Protein AF-A0A6J1UST1-F1 (afdb_monomer)

Secondary structure (DSSP, 8-state):
--THHHHHHHHHHHHHHHHH--S---HHHHHHHHHHHHHHHHHHHHHHHHHHHHHHHHHHHHHHHHHHTSPPPPS-TTS-S-PPPP---PPP----PPPP-----------TT--PPPP-------TT-EEEEEEEEEEESSSSS-SEEEEEEEEETTS-------TTSSHHHHHHHHHT-SEEEEEEEEE--S------GGGGGGGGTT-----SS----SS-HHHHHHTTSPP-TT-

Nearest PDB structures (foldseek):
  7y1n-assembly1_A  TM=9.157E-01  e=4.486E-15  Rattus norvegicus
  7y1j-assembly1_A  TM=9.067E-01  e=9.474E-15  Rattus norvegicus
  7vls-assembly1_A  TM=8.869E-01  e=3.731E-14  Rattus norvegicus
  8wi3-assembly1_A  TM=7.487E-01  e=3.817E-05  Homo sapiens
  6quz-assembly1_B  TM=7.350E-01  e=4.345E-03  Thermotoga maritima MSB8

Mean predicted aligned error: 14.79 Å

Structure (mmCIF, N/CA/C/O backbone):
data_AF-A0A6J1UST1-F1
#
_entry.id   AF-A0A6J1UST1-F1
#
loop_
_atom_site.group_PDB
_atom_site.id
_atom_site.type_symbol
_atom_site.label_atom_id
_atom_site.label_alt_id
_atom_site.label_comp_id
_atom_site.label_asym_id
_atom_site.label_entity_id
_atom_site.label_seq_id
_atom_site.pdbx_PDB_ins_code
_atom_site.Cartn_x
_atom_site.Cartn_y
_atom_site.Cartn_z
_atom_site.occupancy
_atom_site.B_iso_or_equiv
_atom_site.auth_seq_id
_atom_site.auth_comp_id
_atom_site.auth_asym_id
_atom_site.auth_atom_id
_atom_site.pdbx_PDB_model_num
ATOM 1 N N . MET A 1 1 ? -26.949 18.234 25.975 1.00 56.84 1 MET A N 1
ATOM 2 C CA . MET A 1 1 ? -26.506 17.540 27.204 1.00 56.84 1 MET A CA 1
ATOM 3 C C . MET A 1 1 ? -27.647 17.686 28.195 1.00 56.84 1 MET A C 1
ATOM 5 O O . MET A 1 1 ? -27.975 18.817 28.526 1.00 56.84 1 MET A O 1
ATOM 9 N N . ASN A 1 2 ? -28.354 16.608 28.538 1.00 66.56 2 ASN A N 1
ATOM 10 C CA . ASN A 1 2 ? -29.589 16.719 29.322 1.00 66.56 2 ASN A CA 1
ATOM 11 C C . ASN A 1 2 ? -29.250 17.058 30.780 1.00 66.56 2 ASN A C 1
ATOM 13 O O . ASN A 1 2 ? -29.026 16.163 31.589 1.00 66.56 2 ASN A O 1
ATOM 17 N N . ALA A 1 3 ? -29.228 18.353 31.111 1.00 68.38 3 ALA A N 1
ATOM 18 C CA . ALA A 1 3 ? -29.029 18.860 32.473 1.00 68.38 3 ALA A CA 1
ATOM 19 C C . ALA A 1 3 ? -30.109 18.377 33.464 1.00 68.38 3 ALA A C 1
ATOM 21 O O . ALA A 1 3 ? -29.946 18.502 34.671 1.00 68.38 3 ALA A O 1
ATOM 22 N N . ALA A 1 4 ? -31.194 17.787 32.959 1.00 82.19 4 ALA A N 1
ATOM 23 C CA . ALA A 1 4 ? -32.278 17.233 33.755 1.00 82.19 4 ALA A CA 1
ATOM 24 C C . ALA A 1 4 ? -31.872 16.001 34.585 1.00 82.19 4 ALA A C 1
ATOM 26 O O . ALA A 1 4 ? -32.439 15.794 35.651 1.00 82.19 4 ALA A O 1
ATOM 27 N N . ILE A 1 5 ? -30.901 15.194 34.132 1.00 84.75 5 ILE A N 1
ATOM 28 C CA . ILE A 1 5 ? -30.574 13.908 34.780 1.00 84.75 5 ILE A CA 1
ATOM 29 C C . ILE A 1 5 ? -29.996 14.106 36.197 1.00 84.75 5 ILE A C 1
ATOM 31 O O . ILE A 1 5 ? -30.528 13.503 37.128 1.00 84.75 5 ILE A O 1
ATOM 35 N N . PRO A 1 6 ? -28.979 14.965 36.420 1.00 85.69 6 PRO A N 1
ATOM 36 C CA . PRO A 1 6 ? -28.454 15.201 37.766 1.00 85.69 6 PRO A CA 1
ATOM 37 C C . PRO A 1 6 ? -29.462 15.882 38.690 1.00 85.69 6 PRO A C 1
ATOM 39 O O . PRO A 1 6 ? -29.556 15.530 39.859 1.00 85.69 6 PRO A O 1
ATOM 42 N N . ILE A 1 7 ? -30.243 16.829 38.160 1.00 86.69 7 ILE A N 1
ATOM 43 C CA . ILE A 1 7 ? -31.251 17.565 38.935 1.00 86.69 7 ILE A CA 1
ATOM 44 C C . ILE A 1 7 ? -32.346 16.607 39.420 1.00 86.69 7 ILE A C 1
ATOM 46 O O . ILE A 1 7 ? -32.698 16.617 40.596 1.00 86.69 7 ILE A O 1
ATOM 50 N N . ALA A 1 8 ? -32.842 15.731 38.542 1.00 89.50 8 ALA A N 1
ATOM 51 C CA . ALA A 1 8 ? -33.826 14.715 38.902 1.00 89.50 8 ALA A CA 1
ATOM 52 C C . ALA A 1 8 ? -33.268 13.693 39.906 1.00 89.50 8 ALA A C 1
ATOM 54 O O . ALA A 1 8 ? -33.973 13.324 40.841 1.00 89.50 8 ALA A O 1
ATOM 55 N N . ALA A 1 9 ? -32.007 13.271 39.752 1.00 88.25 9 ALA A N 1
ATOM 56 C CA . ALA A 1 9 ? -31.355 12.350 40.685 1.00 88.25 9 ALA A CA 1
ATOM 57 C C . ALA A 1 9 ? -31.241 12.949 42.096 1.00 88.25 9 ALA A C 1
ATOM 59 O O . ALA A 1 9 ? -31.571 12.286 43.078 1.00 88.25 9 ALA A O 1
ATOM 60 N N . VAL A 1 10 ? -30.846 14.220 42.198 1.00 89.44 10 VAL A N 1
ATOM 61 C CA . VAL A 1 10 ? -30.769 14.948 43.472 1.00 89.44 10 VAL A CA 1
ATOM 62 C C . VAL A 1 10 ? -32.154 15.060 44.120 1.00 89.44 10 VAL A C 1
ATOM 64 O O . VAL A 1 10 ? -32.309 14.712 45.289 1.00 89.44 10 VAL A O 1
ATOM 67 N N . LEU A 1 11 ? -33.175 15.478 43.360 1.00 90.00 11 LEU A N 1
ATOM 68 C CA . LEU A 1 11 ? -34.553 15.597 43.854 1.00 90.00 11 LEU A CA 1
ATOM 69 C C . LEU A 1 11 ? -35.108 14.256 44.346 1.00 90.00 11 LEU A C 1
ATOM 71 O O . LEU A 1 11 ? -35.638 14.181 45.452 1.00 90.00 11 LEU A O 1
ATOM 75 N N . ALA A 1 12 ? -34.945 13.190 43.559 1.00 91.25 12 ALA A N 1
ATOM 76 C CA . ALA A 1 12 ? -35.401 11.854 43.929 1.00 91.25 12 ALA A CA 1
ATOM 77 C C . ALA A 1 12 ? -34.709 11.348 45.201 1.00 91.25 12 ALA A C 1
ATOM 79 O O . ALA A 1 12 ? -35.363 10.750 46.053 1.00 91.25 12 ALA A O 1
ATOM 80 N N . THR A 1 13 ? -33.413 11.621 45.364 1.00 90.19 13 THR A N 1
ATOM 81 C CA . THR A 1 13 ? -32.651 11.197 46.547 1.00 90.19 13 THR A CA 1
ATOM 82 C C . THR A 1 13 ? -33.167 11.876 47.814 1.00 90.19 13 THR A C 1
ATOM 84 O O . THR A 1 13 ? -33.436 11.196 48.800 1.00 90.19 13 THR A O 1
ATOM 87 N N . PHE A 1 14 ? -33.375 13.197 47.786 1.00 89.50 14 PHE A N 1
ATOM 88 C CA . PHE A 1 14 ? -33.876 13.927 48.953 1.00 89.50 14 PHE A CA 1
ATOM 89 C C . PHE A 1 14 ? -35.324 13.571 49.303 1.00 89.50 14 PHE A C 1
ATOM 91 O O . PHE A 1 14 ? -35.618 13.371 50.477 1.00 89.50 14 PHE A O 1
ATOM 98 N N . VAL A 1 15 ? -36.208 13.426 48.309 1.00 90.56 15 VAL A N 1
ATOM 99 C CA . VAL A 1 15 ? -37.603 13.005 48.541 1.00 90.56 15 VAL A CA 1
ATOM 100 C C . VAL A 1 15 ? -37.658 11.602 49.148 1.00 90.56 15 VAL A C 1
ATOM 102 O O . VAL A 1 15 ? -38.384 11.373 50.115 1.00 90.56 15 VAL A O 1
ATOM 105 N N . THR A 1 16 ? -36.860 10.670 48.620 1.00 90.38 16 THR A N 1
ATOM 106 C CA . THR A 1 16 ? -36.811 9.289 49.124 1.00 90.38 16 THR A CA 1
ATOM 107 C C . THR A 1 16 ? -36.255 9.238 50.546 1.00 90.38 16 THR A C 1
ATOM 109 O O . THR A 1 16 ? -36.810 8.535 51.382 1.00 90.38 16 THR A O 1
ATOM 112 N N . TYR A 1 17 ? -35.222 10.031 50.849 1.00 89.25 17 TYR A N 1
ATOM 113 C CA . TYR A 1 17 ? -34.655 10.142 52.194 1.00 89.25 17 TYR A CA 1
ATOM 114 C C . TYR A 1 17 ? -35.689 10.638 53.212 1.00 89.25 17 TYR A C 1
ATOM 116 O O . TYR A 1 17 ? -35.877 10.014 54.248 1.00 89.25 17 TYR A O 1
ATOM 124 N N . THR A 1 18 ? -36.431 11.703 52.885 1.00 86.69 18 THR A N 1
ATOM 125 C CA . THR A 1 18 ? -37.466 12.251 53.782 1.00 86.69 18 THR A CA 1
ATOM 126 C C . THR A 1 18 ? -38.651 11.318 54.019 1.00 86.69 18 THR A C 1
ATOM 128 O O . THR A 1 18 ? -39.388 11.516 54.977 1.00 86.69 18 THR A O 1
ATOM 131 N N . TYR A 1 19 ? -38.873 10.347 53.129 1.00 87.94 19 TYR A N 1
ATOM 132 C CA . TYR A 1 19 ? -39.969 9.386 53.251 1.00 87.94 19 TYR A CA 1
ATOM 133 C C . TYR A 1 19 ? -39.541 8.082 53.936 1.00 87.94 19 TYR A C 1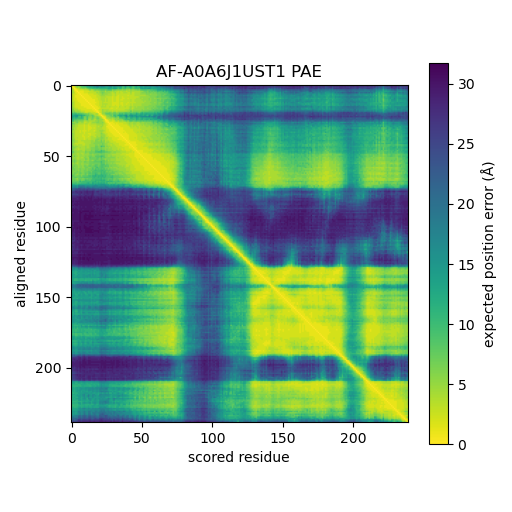
ATOM 135 O O . TYR A 1 19 ? -40.355 7.441 54.591 1.00 87.94 19 TYR A O 1
ATOM 143 N N . ALA A 1 20 ? -38.284 7.666 53.762 1.00 87.06 20 ALA A N 1
ATOM 144 C CA . ALA A 1 20 ? -37.762 6.417 54.312 1.00 87.06 20 ALA A CA 1
ATOM 145 C C . ALA A 1 20 ? -37.184 6.567 55.727 1.00 87.06 20 ALA A C 1
ATOM 147 O O . ALA A 1 20 ? -37.170 5.595 56.478 1.00 87.06 20 ALA A O 1
ATOM 148 N N . GLU A 1 21 ? -36.694 7.756 56.082 1.00 83.25 21 GLU A N 1
ATOM 149 C CA . GLU A 1 21 ? -36.013 8.013 57.348 1.00 83.25 21 GLU A CA 1
ATOM 150 C C . GLU A 1 21 ? -36.743 9.109 58.137 1.00 83.25 21 GLU A C 1
ATOM 152 O O . GLU A 1 21 ? -36.894 10.236 57.670 1.00 83.25 21 GLU A O 1
ATOM 157 N N . ASP A 1 22 ? -37.163 8.794 59.368 1.00 76.69 22 ASP A N 1
ATOM 158 C CA . ASP A 1 22 ? -37.849 9.732 60.278 1.00 76.69 22 ASP A CA 1
ATOM 159 C C . ASP A 1 22 ? -36.903 10.800 60.880 1.00 76.69 22 ASP A C 1
ATOM 161 O O . ASP A 1 22 ? -37.294 11.615 61.720 1.00 76.69 22 ASP A O 1
ATOM 165 N N . THR A 1 23 ? -35.628 10.811 60.477 1.00 76.56 23 THR A N 1
ATOM 166 C CA . THR A 1 23 ? -34.628 11.787 60.924 1.00 76.56 23 THR A CA 1
ATOM 167 C C . THR A 1 23 ? -34.667 13.057 60.082 1.00 76.56 23 THR A C 1
ATOM 169 O O . THR A 1 23 ? -34.583 13.012 58.856 1.00 76.56 23 THR A O 1
ATOM 172 N N . GLN A 1 24 ? -34.712 14.222 60.736 1.00 78.69 24 GLN A N 1
ATOM 173 C CA . GLN A 1 24 ? -34.658 15.500 60.026 1.00 78.69 24 GLN A CA 1
ATOM 174 C C . GLN A 1 24 ? -33.300 15.698 59.339 1.00 78.69 24 GLN A C 1
ATOM 176 O O . GLN A 1 24 ? -32.248 15.608 59.975 1.00 78.69 24 GLN A O 1
ATOM 181 N N . LEU A 1 25 ? -33.334 16.015 58.041 1.00 79.75 25 LEU A N 1
ATOM 182 C CA . LEU A 1 25 ? -32.155 16.376 57.253 1.00 79.75 25 LEU A CA 1
ATOM 183 C C . LEU A 1 25 ? -31.441 17.572 57.884 1.00 79.75 25 LEU A C 1
ATOM 185 O O . LEU A 1 25 ? -31.966 18.687 57.895 1.00 79.75 25 LEU A O 1
ATOM 189 N N . THR A 1 26 ? -30.212 17.365 58.356 1.00 88.19 26 THR A N 1
ATOM 190 C CA . THR A 1 26 ? -29.375 18.494 58.766 1.00 88.19 26 THR A CA 1
ATOM 191 C C . THR A 1 26 ? -28.904 19.264 57.536 1.00 88.19 26 THR A C 1
ATOM 193 O O . THR A 1 26 ? -28.507 18.690 56.517 1.00 88.19 26 THR A O 1
ATOM 196 N N . THR A 1 27 ? -28.883 20.591 57.643 1.00 86.81 27 THR A N 1
ATOM 197 C CA . THR A 1 27 ? -28.420 21.489 56.577 1.00 86.81 27 THR A CA 1
ATOM 198 C C . THR A 1 27 ? -27.017 21.115 56.074 1.00 86.81 27 THR A C 1
ATOM 200 O O . THR A 1 27 ? -26.748 21.170 54.876 1.00 86.81 27 THR A O 1
ATOM 203 N N . ALA A 1 28 ? -26.134 20.653 56.968 1.00 90.44 28 ALA A N 1
ATOM 204 C CA . ALA A 1 28 ? -24.780 20.216 56.629 1.00 90.44 28 ALA A CA 1
ATOM 205 C C . ALA A 1 28 ? -24.755 18.977 55.711 1.00 90.44 28 ALA A C 1
ATOM 207 O O . ALA A 1 28 ? -24.012 18.954 54.730 1.00 90.44 28 ALA A O 1
ATOM 208 N N . GLN A 1 29 ? -25.587 17.967 55.984 1.00 86.44 29 GLN A N 1
ATOM 209 C CA . GLN A 1 29 ? -25.671 16.751 55.166 1.00 86.44 29 GLN A CA 1
ATOM 210 C C . GLN A 1 29 ? -26.275 17.028 53.782 1.00 86.44 29 GLN A C 1
ATOM 212 O O . GLN A 1 29 ? -25.824 16.461 52.783 1.00 86.44 29 GLN A O 1
ATOM 217 N N . ALA A 1 30 ? -27.248 17.941 53.697 1.00 88.50 30 ALA A N 1
ATOM 218 C CA . ALA A 1 30 ? -27.856 18.338 52.429 1.00 88.50 30 ALA A CA 1
ATOM 219 C C . ALA A 1 30 ? -26.855 19.051 51.500 1.00 88.50 30 ALA A C 1
ATOM 221 O O . ALA A 1 30 ? -26.740 18.708 50.323 1.00 88.50 30 ALA A O 1
ATOM 222 N N . PHE A 1 31 ? -26.063 19.993 52.022 1.00 90.38 31 PHE A N 1
ATOM 223 C CA . PHE A 1 31 ? -25.043 20.670 51.213 1.00 90.38 31 PHE A CA 1
ATOM 224 C C . PHE A 1 31 ? -23.861 19.758 50.848 1.00 90.38 31 PHE A C 1
ATOM 226 O O . PHE A 1 31 ? -23.337 19.851 49.732 1.00 90.38 31 PHE A O 1
ATOM 233 N N . ALA A 1 32 ? -23.463 18.848 51.744 1.00 91.50 32 ALA A N 1
ATOM 234 C CA . ALA A 1 32 ? -22.409 17.873 51.466 1.00 91.50 32 ALA A CA 1
ATOM 235 C C . ALA A 1 32 ? -22.806 16.900 50.341 1.00 91.50 32 ALA A C 1
ATOM 237 O O . ALA A 1 32 ? -22.041 16.698 49.397 1.00 91.50 32 ALA A O 1
ATOM 238 N N . SER A 1 33 ? -24.022 16.347 50.396 1.00 90.12 33 SER A N 1
ATOM 239 C CA . SER A 1 33 ? -24.543 15.439 49.363 1.00 90.12 33 SER A CA 1
ATOM 240 C C . SER A 1 33 ? -24.751 16.139 48.017 1.00 90.12 33 SER A C 1
ATOM 242 O O . SER A 1 33 ? -24.345 15.601 46.988 1.00 90.12 33 SER A O 1
ATOM 244 N N . LEU A 1 34 ? -25.282 17.368 48.002 1.00 89.81 34 LEU A N 1
ATOM 245 C CA . LEU A 1 34 ? -25.426 18.170 46.780 1.00 89.81 34 LEU A CA 1
ATOM 246 C C . LEU A 1 34 ? -24.073 18.420 46.088 1.00 89.81 34 LEU A C 1
ATOM 248 O O . LEU A 1 34 ? -23.958 18.276 44.869 1.00 89.81 34 LEU A O 1
ATOM 252 N N . SER A 1 35 ? -23.040 18.747 46.870 1.00 91.00 35 SER A N 1
ATOM 253 C CA . SER A 1 35 ? -21.676 18.951 46.362 1.00 91.00 35 SER A CA 1
ATOM 254 C C . SER A 1 35 ? -21.099 17.665 45.760 1.00 91.00 35 SER A C 1
ATOM 256 O O . SER A 1 35 ? -20.493 17.697 44.689 1.00 91.00 35 SER A O 1
ATOM 258 N N . LEU A 1 36 ? -21.342 16.521 46.408 1.00 90.50 36 LEU A N 1
ATOM 259 C CA . LEU A 1 36 ? -20.908 15.204 45.938 1.00 90.50 36 LEU A CA 1
ATOM 260 C C . LEU A 1 36 ? -21.589 14.836 44.611 1.00 90.50 36 LEU A C 1
ATOM 262 O O . LEU A 1 36 ? -20.914 14.432 43.662 1.00 90.50 36 LEU A O 1
ATOM 266 N N . PHE A 1 37 ? -22.900 15.068 44.492 1.00 89.56 37 PHE A N 1
ATOM 267 C CA . PHE A 1 37 ? -23.619 14.869 43.235 1.00 89.56 37 PHE A CA 1
ATOM 268 C C . PHE A 1 37 ? -23.023 15.698 42.100 1.00 89.56 37 PHE A C 1
ATOM 270 O O . PHE A 1 37 ? -22.783 15.152 41.026 1.00 89.56 37 PHE A O 1
ATOM 277 N N . HIS A 1 38 ? -22.719 16.978 42.337 1.00 87.50 38 HIS A N 1
ATOM 278 C CA . HIS A 1 38 ? -22.148 17.857 41.317 1.00 87.50 38 HIS A CA 1
ATOM 279 C C . HIS A 1 38 ? -20.757 17.398 40.843 1.00 87.50 38 HIS A C 1
ATOM 281 O O . HIS A 1 38 ? -20.452 17.473 39.652 1.00 87.50 38 HIS A O 1
ATOM 287 N N . ILE A 1 39 ? -19.928 16.869 41.750 1.00 91.38 39 ILE A N 1
ATOM 288 C CA . ILE A 1 39 ? -18.614 16.294 41.415 1.00 91.38 39 ILE A CA 1
ATOM 289 C C . ILE A 1 39 ? -18.767 15.025 40.559 1.00 91.38 39 ILE A C 1
ATOM 291 O O . ILE A 1 39 ? -17.985 14.815 39.631 1.00 91.38 39 ILE A O 1
ATOM 295 N N . LEU A 1 40 ? -19.787 14.199 40.818 1.00 87.81 40 LEU A N 1
ATOM 296 C CA . LEU A 1 40 ? -20.012 12.935 40.105 1.00 87.81 40 LEU A CA 1
ATOM 297 C C . LEU A 1 40 ? -20.635 13.085 38.711 1.00 87.81 40 LEU A C 1
ATOM 299 O O . LEU A 1 40 ? -20.496 12.174 37.892 1.00 87.81 40 LEU A O 1
ATOM 303 N N . VAL A 1 41 ? -21.282 14.213 38.399 1.00 86.00 41 VAL A N 1
ATOM 304 C CA . VAL A 1 41 ? -21.916 14.419 37.082 1.00 86.00 41 VAL A CA 1
ATOM 305 C C . VAL A 1 41 ? -20.902 14.305 35.943 1.00 86.00 41 VAL A C 1
ATOM 307 O O . VAL A 1 41 ? -21.155 13.623 34.946 1.00 86.00 41 VAL A O 1
ATOM 310 N N . THR A 1 42 ? -19.750 14.963 36.082 1.00 86.69 42 THR A N 1
ATOM 311 C CA . THR A 1 42 ? -18.756 15.057 35.005 1.00 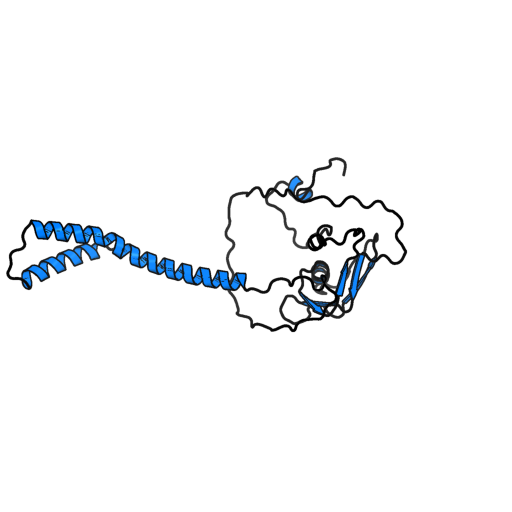86.69 42 THR A CA 1
ATOM 312 C C . THR A 1 42 ? -18.127 13.694 34.674 1.00 86.69 42 THR A C 1
ATOM 314 O O . THR A 1 42 ? -18.171 13.310 33.502 1.00 86.69 42 THR A O 1
ATOM 317 N N . PRO A 1 43 ? -17.613 12.901 35.640 1.00 89.88 43 PRO A N 1
ATOM 318 C CA . PRO A 1 43 ? -17.093 11.558 35.363 1.00 89.88 43 PRO A CA 1
ATOM 319 C C . PRO A 1 43 ? -18.134 10.609 34.757 1.00 89.88 43 PRO A C 1
ATOM 321 O O . PRO A 1 43 ? -17.817 9.852 33.839 1.00 89.88 43 PRO A O 1
ATOM 324 N N . LEU A 1 44 ? -19.386 10.674 35.221 1.00 86.94 44 LEU A N 1
ATOM 325 C CA . LEU A 1 44 ? -20.455 9.785 34.758 1.00 86.94 44 LEU A CA 1
ATOM 326 C C . LEU A 1 44 ? -20.840 10.080 33.301 1.00 86.94 44 LEU A C 1
ATOM 328 O O . LEU A 1 44 ? -21.068 9.164 32.509 1.00 86.94 44 LEU A O 1
ATOM 332 N N . PHE A 1 45 ? -20.817 11.354 32.905 1.00 84.31 45 PHE A N 1
ATOM 333 C CA . PHE A 1 45 ? -20.989 11.739 31.507 1.00 84.31 45 PHE A CA 1
ATOM 334 C C . PHE A 1 45 ? -19.795 11.324 30.631 1.00 84.31 45 PHE A C 1
ATOM 336 O O . PHE A 1 45 ? -19.977 10.827 29.513 1.00 84.31 45 PHE A O 1
ATOM 343 N N . LEU A 1 46 ? -18.569 11.492 31.137 1.00 87.88 46 LEU A N 1
ATOM 344 C CA . LEU A 1 46 ? -17.353 11.102 30.423 1.00 87.88 46 LEU A CA 1
ATOM 345 C C . LEU A 1 46 ? -17.284 9.592 30.179 1.00 87.88 46 LEU A C 1
ATOM 347 O O . LEU A 1 46 ? -16.811 9.188 29.118 1.00 87.88 46 LEU A O 1
ATOM 351 N N . LEU A 1 47 ? -17.824 8.764 31.078 1.00 91.06 47 LEU A N 1
ATOM 352 C CA . LEU A 1 47 ? -17.824 7.306 30.942 1.00 91.06 47 LEU A CA 1
ATOM 353 C C . LEU A 1 47 ? -18.444 6.835 29.615 1.00 91.06 47 LEU A C 1
ATOM 355 O O . LEU A 1 47 ? -17.856 6.016 28.911 1.00 91.06 47 LEU A O 1
ATOM 359 N N . SER A 1 48 ? -19.581 7.409 29.205 1.00 88.25 48 SER A N 1
ATOM 360 C CA . SER A 1 48 ? -20.218 7.085 27.915 1.00 88.25 48 SER A CA 1
ATOM 361 C C . SER A 1 48 ? -19.306 7.406 26.724 1.00 88.25 48 SER A C 1
ATOM 363 O O . SER A 1 48 ? -19.263 6.684 25.725 1.00 88.25 48 SER A O 1
ATOM 365 N N . THR A 1 49 ? -18.541 8.489 26.831 1.00 91.25 49 THR A N 1
ATOM 366 C CA . THR A 1 49 ? -17.574 8.898 25.812 1.00 91.25 49 THR A CA 1
ATOM 367 C C . THR A 1 49 ? -16.348 7.986 25.798 1.00 91.25 49 THR A C 1
ATOM 369 O O . THR A 1 49 ? -15.910 7.601 24.715 1.00 91.25 49 THR A O 1
ATOM 372 N N . VAL A 1 50 ? -15.851 7.566 26.965 1.00 96.25 50 VAL A N 1
ATOM 373 C CA . VAL A 1 50 ? -14.754 6.593 27.090 1.00 96.25 50 VAL A CA 1
ATOM 374 C C . VAL A 1 50 ? -15.130 5.265 26.439 1.00 96.25 50 VAL A C 1
ATOM 376 O O . VAL A 1 50 ? -14.349 4.745 25.650 1.00 96.25 50 VAL A O 1
ATOM 379 N N . VAL A 1 51 ? -16.347 4.759 26.664 1.00 95.06 51 VAL A N 1
ATOM 380 C CA . VAL A 1 51 ? -16.823 3.521 26.019 1.00 95.06 51 VAL A CA 1
ATOM 381 C C . VAL A 1 51 ? -16.827 3.658 24.493 1.00 95.06 51 VAL A C 1
ATOM 383 O O . VAL A 1 51 ? -16.316 2.787 23.790 1.00 95.06 51 VAL A O 1
ATOM 386 N N . ARG A 1 52 ? -17.332 4.777 23.954 1.00 93.12 52 ARG A N 1
ATOM 387 C CA . ARG A 1 52 ? -17.299 5.036 22.502 1.00 93.12 52 ARG A CA 1
ATOM 388 C C . ARG A 1 52 ? -15.873 5.073 21.950 1.00 93.12 52 ARG A C 1
ATOM 390 O O . ARG A 1 52 ? -15.631 4.559 20.858 1.00 93.12 52 ARG A O 1
ATOM 397 N N . PHE A 1 53 ? -14.939 5.690 22.671 1.00 96.94 53 PHE A N 1
ATOM 398 C CA . PHE A 1 53 ? -13.537 5.721 22.264 1.00 96.94 53 PHE A CA 1
ATOM 399 C C . PHE A 1 53 ? -12.876 4.347 22.353 1.00 96.94 53 PHE A C 1
ATOM 401 O O . PHE A 1 53 ? -12.140 3.995 21.437 1.00 96.94 53 PHE A O 1
ATOM 408 N N . ALA A 1 54 ? -13.196 3.547 23.370 1.00 97.38 54 ALA A N 1
ATOM 409 C CA . ALA A 1 54 ? -12.702 2.182 23.503 1.00 97.38 54 ALA A CA 1
ATOM 410 C C . ALA A 1 54 ? -13.128 1.315 22.309 1.00 97.38 54 ALA A C 1
ATOM 412 O O . ALA A 1 54 ? -12.285 0.675 21.688 1.00 97.38 54 ALA A O 1
ATOM 413 N N . VAL A 1 55 ? -14.402 1.374 21.901 1.00 97.44 55 VAL A N 1
ATOM 414 C CA . VAL A 1 55 ? -14.888 0.649 20.711 1.00 97.44 55 VAL A CA 1
ATOM 415 C C . VAL A 1 55 ? -14.138 1.083 19.447 1.00 97.44 55 VAL A C 1
ATOM 417 O O . VAL A 1 55 ? -13.696 0.242 18.666 1.00 97.44 55 VAL A O 1
ATOM 420 N N . LYS A 1 56 ? -13.940 2.394 19.248 1.00 96.19 56 LYS A N 1
ATOM 421 C CA . LYS A 1 56 ? -13.168 2.909 18.104 1.00 96.19 56 LYS A CA 1
ATOM 422 C C . LYS A 1 56 ? -11.712 2.450 18.131 1.00 96.19 56 LYS A C 1
ATOM 424 O O . LYS A 1 56 ? -11.180 2.102 17.080 1.00 96.19 56 LYS A O 1
ATOM 429 N N . ALA A 1 57 ? -11.082 2.450 19.302 1.00 97.94 57 ALA A N 1
ATOM 430 C CA . ALA A 1 57 ? -9.709 1.998 19.470 1.00 97.94 57 ALA A CA 1
ATOM 431 C C . ALA A 1 57 ? -9.579 0.510 19.125 1.00 97.94 57 ALA A C 1
ATOM 433 O O . ALA A 1 57 ? -8.706 0.159 18.341 1.00 97.94 57 ALA A O 1
ATOM 434 N N . ILE A 1 58 ? -10.495 -0.337 19.606 1.00 97.88 58 ILE A N 1
ATOM 435 C CA . ILE A 1 58 ? -10.506 -1.774 19.297 1.00 97.88 58 ILE A CA 1
ATOM 436 C C . ILE A 1 58 ? -10.595 -2.008 17.783 1.00 97.88 58 ILE A C 1
ATOM 438 O O . ILE A 1 58 ? -9.764 -2.720 17.227 1.00 97.88 58 ILE A O 1
ATOM 442 N N . ILE A 1 59 ? -11.535 -1.355 17.093 1.00 97.50 59 ILE A N 1
ATOM 443 C CA . ILE A 1 59 ? -11.677 -1.488 15.631 1.00 97.50 59 ILE A CA 1
ATOM 444 C C . ILE A 1 59 ? -10.434 -0.954 14.904 1.00 97.50 59 ILE A C 1
ATOM 446 O O . ILE A 1 59 ? -9.997 -1.524 13.907 1.00 97.50 59 ILE A O 1
ATOM 450 N N . SER A 1 60 ? -9.848 0.144 15.385 1.00 98.19 60 SER A N 1
ATOM 451 C CA . SER A 1 60 ? -8.626 0.702 14.800 1.00 98.19 60 SER A CA 1
ATOM 452 C C . SER A 1 60 ? -7.446 -0.256 14.932 1.00 98.19 60 SER A C 1
ATOM 454 O O . SER A 1 60 ? -6.680 -0.398 13.984 1.00 98.19 60 SER A O 1
ATOM 456 N N . VAL A 1 61 ? -7.307 -0.916 16.082 1.00 98.06 61 VAL A N 1
ATOM 457 C CA . VAL A 1 61 ? -6.260 -1.915 16.319 1.00 98.06 61 VAL A CA 1
ATOM 458 C C . VAL A 1 61 ? -6.482 -3.140 15.438 1.00 98.06 61 VAL A C 1
ATOM 460 O O . VAL A 1 61 ? -5.527 -3.624 14.848 1.00 98.06 61 VAL A O 1
ATOM 463 N N . GLN A 1 62 ? -7.726 -3.595 15.266 1.00 97.06 62 GLN A N 1
ATOM 464 C CA . GLN A 1 62 ? -8.042 -4.696 14.348 1.00 97.06 62 GLN A CA 1
ATOM 465 C C . GLN A 1 62 ? -7.626 -4.381 12.907 1.00 97.06 62 GLN A C 1
ATOM 467 O O . GLN A 1 62 ? -6.973 -5.200 12.271 1.00 97.06 62 GLN A O 1
ATOM 472 N N . LYS A 1 63 ? -7.939 -3.178 12.414 1.00 96.38 63 LYS A N 1
ATOM 473 C CA . LYS A 1 63 ? -7.540 -2.740 11.067 1.00 96.38 63 LYS A CA 1
ATOM 474 C C . LYS A 1 63 ? -6.032 -2.608 10.910 1.00 96.38 63 LYS A C 1
ATOM 476 O O . LYS A 1 63 ? -5.491 -2.928 9.861 1.00 96.38 63 LYS A O 1
ATOM 481 N N . LEU A 1 64 ? -5.360 -2.106 11.943 1.00 97.56 64 LEU A N 1
ATOM 482 C CA . LEU A 1 64 ? -3.906 -2.007 11.951 1.00 97.56 64 LEU A CA 1
ATOM 483 C C . LEU A 1 64 ? -3.278 -3.402 11.925 1.00 97.56 64 LEU A C 1
ATOM 485 O O . LEU A 1 64 ? -2.337 -3.617 11.177 1.00 97.56 64 LEU A O 1
ATOM 489 N N . ASN A 1 65 ? -3.828 -4.348 12.685 1.00 96.75 65 ASN A N 1
ATOM 490 C CA . ASN A 1 65 ? -3.381 -5.734 12.677 1.00 96.75 65 ASN A CA 1
ATOM 491 C C . ASN A 1 65 ? -3.578 -6.388 11.302 1.00 96.75 65 ASN A C 1
ATOM 493 O O . ASN A 1 65 ? -2.665 -7.027 10.806 1.00 96.75 65 ASN A O 1
ATOM 497 N N . GLU A 1 66 ? -4.732 -6.187 10.660 1.00 94.88 66 GLU A N 1
ATOM 498 C CA . GLU A 1 66 ? -4.979 -6.664 9.291 1.00 94.88 66 GLU A CA 1
ATOM 499 C C . GLU A 1 66 ? -3.978 -6.073 8.288 1.00 94.88 66 GLU A C 1
ATOM 501 O O . GLU A 1 66 ? -3.453 -6.795 7.450 1.00 94.88 66 GLU A O 1
ATOM 506 N N . PHE A 1 67 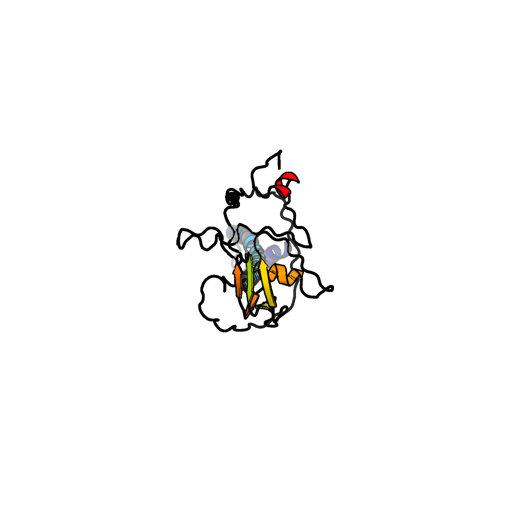? -3.670 -4.779 8.404 1.00 95.50 67 PHE A N 1
ATOM 507 C CA . PHE A 1 67 ? -2.671 -4.123 7.561 1.00 95.50 67 PHE A CA 1
ATOM 508 C C . PHE A 1 67 ? -1.251 -4.650 7.806 1.00 95.50 67 PHE A C 1
ATOM 510 O O . PHE A 1 67 ? -0.521 -4.877 6.855 1.00 95.50 67 PHE A O 1
ATOM 517 N N . LEU A 1 68 ? -0.845 -4.854 9.062 1.00 94.44 68 LEU A N 1
ATOM 518 C CA . LEU A 1 68 ? 0.497 -5.357 9.377 1.00 94.44 68 LEU A CA 1
ATOM 519 C C . LEU A 1 68 ? 0.684 -6.839 9.032 1.00 94.44 68 LEU A C 1
ATOM 521 O O . LEU A 1 68 ? 1.816 -7.278 8.876 1.00 94.44 68 LEU A O 1
ATOM 525 N N . LEU A 1 69 ? -0.404 -7.607 8.954 1.00 92.50 69 LEU A N 1
ATOM 526 C CA . LEU A 1 69 ? -0.386 -9.018 8.562 1.00 92.50 69 LEU A CA 1
ATOM 527 C C . LEU A 1 69 ? -0.644 -9.229 7.067 1.00 92.50 69 LEU A C 1
ATOM 529 O O . LEU A 1 69 ? -0.699 -10.377 6.632 1.00 92.50 69 LEU A O 1
ATOM 533 N N . SER A 1 70 ? -0.864 -8.166 6.288 1.00 88.06 70 SER A N 1
ATOM 534 C CA . SER A 1 70 ? -1.071 -8.312 4.850 1.00 88.06 70 SER A CA 1
ATOM 535 C C . SER A 1 70 ? 0.197 -8.817 4.174 1.00 88.06 70 SER A C 1
ATOM 537 O O . SER A 1 70 ? 1.291 -8.418 4.567 1.00 88.06 70 SER A O 1
ATOM 539 N N . ASP A 1 71 ? 0.033 -9.638 3.138 1.00 83.06 71 ASP A N 1
ATOM 540 C CA . ASP A 1 71 ? 1.147 -10.185 2.369 1.00 83.06 71 ASP A CA 1
ATOM 541 C C . ASP A 1 71 ? 2.080 -9.068 1.879 1.00 83.06 71 ASP A C 1
ATOM 543 O O . ASP A 1 71 ? 1.659 -8.131 1.191 1.00 83.06 71 ASP A O 1
ATOM 547 N N . GLU A 1 72 ? 3.359 -9.179 2.224 1.00 80.38 72 GLU A N 1
ATOM 548 C CA . GLU A 1 72 ? 4.402 -8.320 1.680 1.00 80.38 72 GLU A CA 1
ATOM 549 C C . GLU A 1 72 ? 4.925 -8.903 0.365 1.00 80.38 72 GLU A C 1
ATOM 551 O O . GLU A 1 72 ? 4.825 -10.106 0.097 1.00 80.38 72 GLU A O 1
ATOM 556 N N . ILE A 1 73 ? 5.491 -8.042 -0.483 1.00 72.62 73 ILE A N 1
ATOM 557 C CA . ILE A 1 73 ? 6.237 -8.524 -1.642 1.00 72.62 73 ILE A CA 1
ATOM 558 C C . ILE A 1 73 ? 7.415 -9.342 -1.090 1.00 72.62 73 ILE A C 1
ATOM 560 O O . ILE A 1 73 ? 8.206 -8.831 -0.302 1.00 72.62 73 ILE A O 1
ATOM 564 N N . GLY A 1 74 ? 7.450 -10.643 -1.394 1.00 62.38 74 GLY A N 1
ATOM 565 C CA . GLY A 1 74 ? 8.374 -11.567 -0.738 1.00 62.38 74 GLY A CA 1
ATOM 566 C C . GLY A 1 74 ? 9.832 -11.136 -0.890 1.00 62.38 74 GLY A C 1
ATOM 567 O O . GLY A 1 74 ? 10.239 -10.687 -1.964 1.00 62.38 74 GLY A O 1
ATOM 568 N N . ASP A 1 75 ? 10.614 -11.314 0.176 1.00 55.53 75 ASP A N 1
ATOM 569 C CA . ASP A 1 75 ? 12.062 -11.129 0.143 1.00 55.53 75 ASP A CA 1
ATOM 570 C C . ASP A 1 75 ? 12.680 -12.145 -0.830 1.00 55.53 75 ASP A C 1
ATOM 572 O O . ASP A 1 75 ? 12.843 -13.328 -0.538 1.00 55.53 75 ASP A O 1
ATOM 576 N N . ASP A 1 76 ? 13.007 -11.638 -2.014 1.00 50.72 76 ASP A N 1
ATOM 577 C CA . ASP A 1 76 ? 14.029 -12.118 -2.927 1.00 50.72 76 ASP A CA 1
ATOM 578 C C . ASP A 1 76 ? 14.138 -13.648 -3.107 1.00 50.72 76 ASP A C 1
ATOM 580 O O . ASP A 1 76 ? 15.079 -14.288 -2.629 1.00 50.72 76 ASP A O 1
ATOM 584 N N . SER A 1 77 ? 13.362 -14.201 -4.050 1.00 45.38 77 SER A N 1
ATOM 585 C CA . SER A 1 77 ? 13.812 -15.390 -4.807 1.00 45.38 77 SER A CA 1
ATOM 586 C C . SER A 1 77 ? 15.122 -15.133 -5.590 1.00 45.38 77 SER A C 1
ATOM 588 O O . SER A 1 77 ? 15.657 -16.033 -6.237 1.00 45.38 77 SER A O 1
ATOM 590 N N . TRP A 1 78 ? 15.636 -13.896 -5.552 1.00 49.56 78 TRP A N 1
ATOM 591 C CA . TRP A 1 78 ? 16.934 -13.457 -6.070 1.00 49.56 78 TRP A CA 1
ATOM 592 C C . TRP A 1 78 ? 18.096 -13.671 -5.101 1.00 49.56 78 TRP A C 1
ATOM 594 O O . TRP A 1 78 ? 19.242 -13.646 -5.546 1.00 49.56 78 TRP A O 1
ATOM 604 N N . ARG A 1 79 ? 17.833 -13.848 -3.798 1.00 45.00 79 ARG A N 1
ATOM 605 C CA . ARG A 1 79 ? 18.874 -13.793 -2.762 1.00 45.00 79 ARG A CA 1
ATOM 606 C C . ARG A 1 79 ? 19.673 -15.067 -2.613 1.00 45.00 79 ARG A C 1
ATOM 608 O O . ARG A 1 79 ? 20.845 -14.972 -2.288 1.00 45.00 79 ARG A O 1
ATOM 615 N N . ASN A 1 80 ? 19.078 -16.230 -2.849 1.00 34.97 80 ASN A N 1
ATOM 616 C CA . ASN A 1 80 ? 19.772 -17.502 -2.719 1.00 34.97 80 ASN A CA 1
ATOM 617 C C . ASN A 1 80 ? 19.194 -18.515 -3.700 1.00 34.97 80 ASN A C 1
ATOM 619 O O . ASN A 1 80 ? 17.987 -18.598 -3.901 1.00 34.97 80 ASN A O 1
ATOM 623 N N . GLY A 1 81 ? 20.067 -19.316 -4.305 1.00 39.53 81 GLY A N 1
ATOM 624 C CA . GLY A 1 81 ? 19.698 -20.426 -5.179 1.00 39.53 81 GLY A CA 1
ATOM 625 C C . GLY A 1 81 ? 19.016 -21.601 -4.469 1.00 39.53 81 GLY A C 1
ATOM 626 O O . GLY A 1 81 ? 19.150 -22.719 -4.956 1.00 39.53 81 GLY A O 1
ATOM 627 N N . GLU A 1 82 ? 18.301 -21.382 -3.365 1.00 29.72 82 GLU A N 1
ATOM 628 C CA . GLU A 1 82 ? 17.649 -22.436 -2.589 1.00 29.72 82 GLU A CA 1
ATOM 629 C C . GLU A 1 82 ? 16.119 -22.411 -2.756 1.00 29.72 82 GLU A C 1
ATOM 631 O O . GLU A 1 82 ? 15.498 -21.384 -3.008 1.00 29.72 82 GLU A O 1
ATOM 636 N N . SER A 1 83 ? 15.564 -23.619 -2.721 1.00 32.81 83 SER A N 1
ATOM 637 C CA . SER A 1 83 ? 14.256 -24.121 -3.167 1.00 32.81 83 SER A CA 1
ATOM 638 C C . SER A 1 83 ? 12.984 -23.379 -2.703 1.00 32.81 83 SER A C 1
ATOM 640 O O . SER A 1 83 ? 12.985 -22.754 -1.645 1.00 32.81 83 SER A O 1
ATOM 642 N N . PRO A 1 84 ? 11.856 -23.530 -3.437 1.00 36.97 84 PRO A N 1
ATOM 643 C CA . PRO A 1 84 ? 10.597 -22.850 -3.139 1.00 36.97 84 PRO A CA 1
ATOM 644 C C . PRO A 1 84 ? 9.900 -23.478 -1.924 1.00 36.97 84 PRO A C 1
ATOM 646 O O . PRO A 1 84 ? 9.571 -24.666 -1.929 1.00 36.97 84 PRO A O 1
ATOM 649 N N . LEU A 1 85 ? 9.650 -22.676 -0.887 1.00 31.95 85 LEU A N 1
ATOM 650 C CA . LEU A 1 85 ? 8.748 -23.055 0.198 1.00 31.95 85 LEU A CA 1
ATOM 651 C C . LEU A 1 85 ? 7.294 -22.856 -0.239 1.00 31.95 85 LEU A C 1
ATOM 653 O O . LEU A 1 85 ? 6.945 -21.880 -0.901 1.00 31.95 85 LEU A O 1
ATOM 657 N N . ALA A 1 86 ? 6.471 -23.843 0.107 1.00 29.02 86 ALA A N 1
ATOM 658 C CA . ALA A 1 86 ? 5.091 -23.979 -0.323 1.00 29.02 86 ALA A CA 1
ATOM 659 C C . ALA A 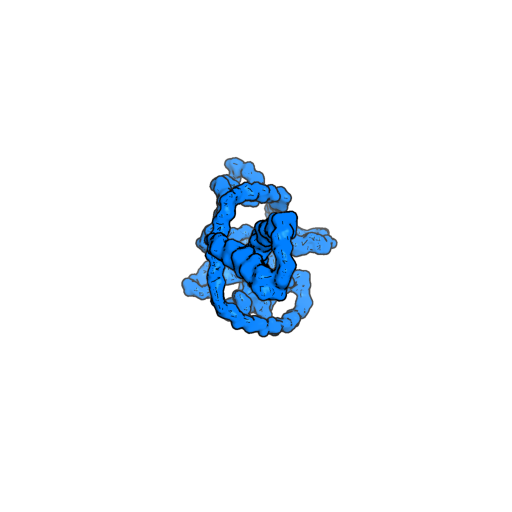1 86 ? 4.214 -22.792 0.111 1.00 29.02 86 ALA A C 1
ATOM 661 O O . ALA A 1 86 ? 4.199 -22.386 1.270 1.00 29.02 86 ALA A O 1
ATOM 662 N N . TYR A 1 87 ? 3.459 -22.282 -0.860 1.00 39.38 87 TYR A N 1
ATOM 663 C CA . TYR A 1 87 ? 2.445 -21.241 -0.731 1.00 39.38 87 TYR A CA 1
ATOM 664 C C . TYR A 1 87 ? 1.218 -21.767 0.033 1.00 39.38 87 TYR A C 1
ATOM 666 O O . TYR A 1 87 ? 0.494 -22.623 -0.478 1.00 39.38 87 TYR A O 1
ATOM 674 N N . GLU A 1 88 ? 0.948 -21.239 1.230 1.00 27.84 88 GLU A N 1
ATOM 675 C CA . GLU A 1 88 ? -0.361 -21.381 1.877 1.00 27.84 88 GLU A CA 1
ATOM 676 C C . GLU A 1 88 ? -1.248 -20.180 1.528 1.00 27.84 88 GLU A C 1
ATOM 678 O O . GLU A 1 88 ? -0.985 -19.035 1.883 1.00 27.84 88 GLU A O 1
ATOM 683 N N . SER A 1 89 ? -2.320 -20.462 0.787 1.00 29.59 89 SER A N 1
ATOM 684 C CA . SER A 1 89 ? -3.301 -19.484 0.323 1.00 29.59 89 SER A CA 1
ATOM 685 C C . SER A 1 89 ? -4.268 -19.107 1.449 1.00 29.59 89 SER A C 1
ATOM 687 O O . SER A 1 89 ? -5.105 -19.925 1.844 1.00 29.59 89 SER A O 1
ATOM 689 N N . CYS A 1 90 ? -4.208 -17.866 1.945 1.00 32.50 90 CYS A N 1
ATOM 690 C CA . CYS A 1 90 ? -5.206 -17.348 2.881 1.00 32.50 90 CYS A CA 1
ATOM 691 C C . CYS A 1 90 ? -6.315 -16.572 2.144 1.00 32.50 90 CYS A C 1
ATOM 693 O O . CYS A 1 90 ? -6.084 -15.771 1.239 1.00 32.50 90 CYS A O 1
ATOM 695 N N . LYS A 1 91 ? -7.566 -16.894 2.487 1.00 28.69 91 LYS A N 1
ATOM 696 C CA . LYS A 1 91 ? -8.786 -16.532 1.753 1.00 28.69 91 LYS A CA 1
ATOM 697 C C . LYS A 1 91 ? -9.124 -15.037 1.843 1.00 28.69 91 LYS A C 1
ATOM 699 O O . LYS A 1 91 ? -9.150 -14.449 2.917 1.00 28.69 91 LYS A O 1
ATOM 704 N N . LYS A 1 92 ? -9.515 -14.482 0.689 1.00 29.31 92 LYS A N 1
ATOM 705 C CA . LYS A 1 92 ? -10.082 -13.138 0.477 1.00 29.31 92 LYS A CA 1
ATOM 706 C C . LYS A 1 92 ? -11.246 -12.814 1.424 1.00 29.31 92 LYS A C 1
ATOM 708 O O . LYS A 1 92 ? -12.240 -13.539 1.431 1.00 29.31 92 LYS A O 1
ATOM 713 N N . HIS A 1 93 ? -11.208 -11.628 2.036 1.00 33.94 93 HIS A N 1
ATOM 714 C CA . HIS A 1 93 ? -12.407 -10.903 2.459 1.00 33.94 93 HIS A CA 1
ATOM 715 C C . HIS A 1 93 ? -12.549 -9.582 1.693 1.00 33.94 93 HIS A C 1
ATOM 717 O O . HIS A 1 93 ? -11.640 -8.770 1.564 1.00 33.94 93 HIS A O 1
ATOM 723 N N . THR A 1 94 ? -13.729 -9.436 1.105 1.00 30.77 94 THR A N 1
ATOM 724 C CA . THR A 1 94 ? -14.204 -8.350 0.252 1.00 30.77 94 THR A CA 1
ATOM 725 C C . THR A 1 94 ? -14.406 -7.032 1.001 1.00 30.77 94 THR A C 1
ATOM 727 O O . THR A 1 94 ? -15.186 -6.984 1.944 1.00 30.77 94 THR A O 1
ATOM 730 N N . GLY A 1 95 ? -13.835 -5.960 0.441 1.00 34.91 95 GLY A N 1
ATOM 731 C CA . GLY A 1 95 ? -14.467 -4.647 0.268 1.00 34.91 95 GLY A CA 1
ATOM 732 C C . GLY A 1 95 ? -14.632 -3.746 1.494 1.00 34.91 95 GLY A C 1
ATOM 733 O O . GLY A 1 95 ? -15.532 -3.960 2.291 1.00 34.91 95 GLY A O 1
ATOM 734 N N . LEU A 1 96 ? -13.882 -2.633 1.532 1.00 33.06 96 LEU A N 1
ATOM 735 C CA . LEU A 1 96 ? -14.397 -1.271 1.782 1.00 33.06 96 LEU A CA 1
ATOM 736 C C . LEU A 1 96 ? -13.266 -0.226 1.677 1.00 33.06 96 LEU A C 1
ATOM 738 O O . LEU A 1 96 ? -12.289 -0.244 2.417 1.00 33.06 96 LEU A O 1
ATOM 742 N N . HIS A 1 97 ? -13.440 0.702 0.736 1.00 39.41 97 HIS A N 1
ATOM 743 C CA . HIS A 1 97 ? -12.557 1.821 0.387 1.00 39.41 97 HIS A CA 1
ATOM 744 C C . HIS A 1 97 ? -12.216 2.737 1.590 1.00 39.41 97 HIS A C 1
ATOM 746 O O . HIS A 1 97 ? -13.134 3.342 2.155 1.00 39.41 97 HIS A O 1
ATOM 752 N N . PRO A 1 98 ? -10.933 2.974 1.931 1.00 35.94 98 PRO A N 1
ATOM 753 C CA . PRO A 1 98 ? -10.550 4.074 2.810 1.00 35.94 98 PRO A CA 1
ATOM 754 C C . PRO A 1 98 ? -10.280 5.351 2.003 1.00 35.94 98 PRO A C 1
ATOM 756 O O . PRO A 1 98 ? -9.520 5.379 1.036 1.00 35.94 98 PRO A O 1
ATOM 759 N N . LYS A 1 99 ? -10.939 6.431 2.417 1.00 37.22 99 LYS A N 1
ATOM 760 C CA . LYS A 1 99 ? -10.836 7.786 1.866 1.00 37.22 99 LYS A CA 1
ATOM 761 C C . LYS A 1 99 ? -9.529 8.442 2.338 1.00 37.22 99 LYS A C 1
ATOM 763 O O . LYS A 1 99 ? -9.230 8.421 3.529 1.00 37.22 99 LYS A O 1
ATOM 768 N N . ALA A 1 100 ? -8.777 9.031 1.407 1.00 36.28 100 ALA A N 1
ATOM 769 C CA . ALA A 1 100 ? -7.466 9.637 1.647 1.00 36.28 100 ALA A CA 1
ATOM 770 C C . ALA A 1 100 ? -7.522 10.813 2.643 1.00 36.28 100 ALA A C 1
ATOM 772 O O . ALA A 1 100 ? -8.298 11.757 2.473 1.00 36.28 100 ALA A O 1
ATOM 773 N N . ILE A 1 101 ? -6.671 10.760 3.671 1.00 45.59 101 ILE A N 1
ATOM 774 C CA . ILE A 1 101 ? -6.479 11.824 4.660 1.00 45.59 101 ILE A CA 1
ATOM 775 C C . ILE A 1 101 ? -5.429 12.798 4.118 1.00 45.59 101 ILE A C 1
ATOM 777 O O . ILE A 1 101 ? -4.268 12.453 3.920 1.00 45.59 101 ILE A O 1
ATOM 781 N N . ASN A 1 102 ? -5.862 14.030 3.866 1.00 37.00 102 ASN A N 1
ATOM 782 C CA . ASN A 1 102 ? -5.037 15.131 3.384 1.00 37.00 102 ASN A CA 1
ATOM 783 C C . ASN A 1 102 ? -4.228 15.705 4.564 1.00 37.00 102 ASN A C 1
ATOM 785 O O . ASN A 1 102 ? -4.782 16.427 5.395 1.00 37.00 102 ASN A O 1
ATOM 789 N N . ARG A 1 103 ? -2.937 15.364 4.685 1.00 38.22 103 ARG A N 1
ATOM 790 C CA . ARG A 1 103 ? -2.052 15.941 5.711 1.00 38.22 103 ARG A CA 1
ATOM 791 C C . ARG A 1 103 ? -1.232 17.077 5.102 1.00 38.22 103 ARG A C 1
ATOM 793 O O . ARG A 1 103 ? -0.228 16.857 4.435 1.00 38.22 103 ARG A O 1
ATOM 800 N N . LYS A 1 104 ? -1.685 18.309 5.343 1.00 40.34 104 LYS A N 1
ATOM 801 C CA . LYS A 1 104 ? -0.956 19.543 5.030 1.00 40.34 104 LYS A CA 1
ATOM 802 C C . LYS A 1 104 ? 0.194 19.722 6.022 1.00 40.34 104 LYS A C 1
ATOM 804 O O . LYS A 1 104 ? -0.050 20.189 7.127 1.00 40.34 104 LYS A O 1
ATOM 809 N N . GLN A 1 105 ? 1.406 19.334 5.628 1.00 35.66 105 GLN A N 1
ATOM 810 C CA . GLN A 1 105 ? 2.695 19.922 6.031 1.00 35.66 105 GLN A CA 1
ATOM 811 C C . GLN A 1 105 ? 3.815 19.184 5.272 1.00 35.66 105 GLN A C 1
ATOM 813 O O . GLN A 1 105 ? 3.856 17.954 5.342 1.00 35.66 105 GLN A O 1
ATOM 818 N N . PRO A 1 106 ? 4.701 19.877 4.530 1.00 35.38 106 PRO A N 1
ATOM 819 C CA . PRO A 1 106 ? 5.832 19.228 3.884 1.00 35.38 106 PRO A CA 1
ATOM 820 C C . PRO A 1 106 ? 6.839 18.837 4.968 1.00 35.38 106 PRO A C 1
ATOM 822 O O . PRO A 1 106 ? 7.581 19.668 5.488 1.00 35.38 106 PRO A O 1
ATOM 825 N N . LEU A 1 107 ? 6.832 17.559 5.343 1.00 35.94 107 LEU A N 1
ATOM 826 C CA . LEU A 1 107 ? 7.920 16.969 6.105 1.00 35.94 107 LEU A CA 1
ATOM 827 C C . LEU A 1 107 ? 9.133 16.986 5.167 1.00 35.94 107 LEU A C 1
ATOM 829 O O . LEU A 1 107 ? 9.152 16.217 4.204 1.00 35.94 107 LEU A O 1
ATOM 833 N N . ARG A 1 108 ? 10.103 17.880 5.404 1.00 40.12 108 ARG A N 1
ATOM 834 C CA . ARG A 1 108 ? 11.432 17.817 4.776 1.00 40.12 108 ARG A CA 1
ATOM 835 C C . ARG A 1 108 ? 12.013 16.435 5.082 1.00 40.12 108 ARG A C 1
ATOM 837 O O . ARG A 1 108 ? 12.584 16.229 6.146 1.00 40.12 108 ARG A O 1
ATOM 844 N N . HIS A 1 109 ? 11.795 15.477 4.187 1.00 43.31 109 HIS A N 1
ATOM 845 C CA . HIS A 1 109 ? 12.532 14.227 4.197 1.00 43.31 109 HIS A CA 1
ATOM 846 C C . HIS A 1 109 ? 13.917 14.588 3.696 1.00 43.31 109 HIS A C 1
ATOM 848 O O . HIS A 1 109 ? 14.108 14.921 2.529 1.00 43.31 109 HIS A O 1
ATOM 854 N N . GLN A 1 110 ? 14.850 14.627 4.633 1.00 38.25 110 GLN A N 1
ATOM 855 C CA . GLN A 1 110 ? 16.264 14.744 4.362 1.00 38.25 110 GLN A CA 1
ATOM 856 C C . GLN A 1 110 ? 16.670 13.448 3.650 1.00 38.25 110 GLN A C 1
ATOM 858 O O . GLN A 1 110 ? 16.872 12.416 4.283 1.00 38.25 110 GLN A O 1
ATOM 863 N N . LEU A 1 111 ? 16.653 13.479 2.313 1.00 47.66 111 LEU A N 1
ATOM 864 C CA . LEU A 1 111 ? 17.056 12.387 1.421 1.00 47.66 111 LEU A CA 1
ATOM 865 C C . LEU A 1 111 ? 18.599 12.303 1.372 1.00 47.66 111 LEU A C 1
ATOM 867 O O . LEU A 1 111 ? 19.206 12.248 0.307 1.00 47.66 111 LEU A O 1
ATOM 871 N N . ASP A 1 112 ? 19.244 12.344 2.539 1.00 36.72 112 ASP A N 1
ATOM 872 C CA . ASP A 1 112 ? 20.695 12.230 2.675 1.00 36.72 112 ASP A CA 1
ATOM 873 C C . ASP A 1 112 ? 21.060 10.746 2.561 1.00 36.72 112 ASP A C 1
ATOM 875 O O . ASP A 1 112 ? 21.140 10.027 3.554 1.00 36.72 112 ASP A O 1
ATOM 879 N N . GLY A 1 113 ? 21.195 10.249 1.333 1.00 38.88 113 GLY A N 1
ATOM 880 C CA . GLY A 1 113 ? 21.597 8.857 1.130 1.00 38.88 113 GLY A CA 1
ATOM 881 C C . GLY A 1 113 ? 21.615 8.337 -0.301 1.00 38.88 113 GLY A C 1
ATOM 882 O O . GLY A 1 113 ? 21.920 7.161 -0.491 1.00 38.88 11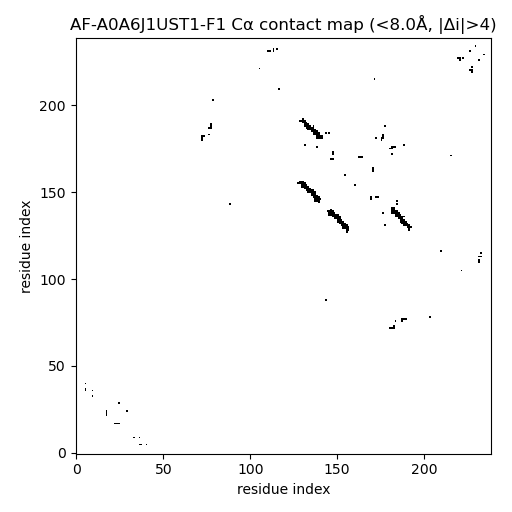3 GLY A O 1
ATOM 883 N N . TYR A 1 114 ? 21.307 9.153 -1.316 1.00 43.56 114 TYR A N 1
ATOM 884 C CA . TYR A 1 114 ? 21.512 8.726 -2.702 1.00 43.56 114 TYR A CA 1
ATOM 885 C C . TYR A 1 114 ? 22.986 8.902 -3.090 1.00 43.56 114 TYR A C 1
ATOM 887 O O . TYR A 1 114 ? 23.358 9.849 -3.784 1.00 43.56 114 TYR A O 1
ATOM 895 N N . ASP A 1 115 ? 23.838 7.989 -2.614 1.00 44.97 115 ASP A N 1
ATOM 896 C CA . ASP A 1 115 ? 25.186 7.830 -3.156 1.00 44.97 115 ASP A CA 1
ATOM 897 C C . ASP A 1 115 ? 25.055 7.431 -4.627 1.00 44.97 115 ASP A C 1
ATOM 899 O O . ASP A 1 115 ? 24.598 6.340 -4.974 1.00 44.97 115 ASP A O 1
ATOM 903 N N . GLN A 1 116 ? 25.412 8.358 -5.513 1.00 44.75 116 GLN A N 1
ATOM 904 C CA . GLN A 1 116 ? 25.370 8.139 -6.948 1.00 44.75 116 GLN A CA 1
ATOM 905 C C . GLN A 1 116 ? 26.348 7.006 -7.301 1.00 44.75 116 GLN A C 1
ATOM 907 O O . GLN A 1 116 ? 27.546 7.157 -7.041 1.00 44.75 116 GLN A O 1
ATOM 912 N N . PRO A 1 117 ? 25.899 5.890 -7.912 1.00 47.62 117 PRO A N 1
ATOM 913 C CA . PRO A 1 117 ? 26.831 4.883 -8.394 1.00 47.62 117 PRO A CA 1
ATOM 914 C C . PRO A 1 117 ? 27.785 5.551 -9.390 1.00 47.62 117 PRO A C 1
ATOM 916 O O . PRO A 1 117 ? 27.349 6.252 -10.313 1.00 47.62 117 PRO A O 1
ATOM 919 N N . GLN A 1 118 ? 29.092 5.395 -9.156 1.00 39.78 118 GLN A N 1
ATOM 920 C CA . GLN A 1 118 ? 30.127 5.957 -10.019 1.00 39.78 118 GLN A CA 1
ATOM 921 C C . GLN A 1 118 ? 29.854 5.549 -11.469 1.00 39.78 118 GLN A C 1
ATOM 923 O O . GLN A 1 118 ? 29.568 4.387 -11.762 1.00 39.78 118 GLN A O 1
ATOM 928 N N . ARG A 1 119 ? 29.900 6.533 -12.377 1.00 42.66 119 ARG A N 1
ATOM 929 C CA . ARG A 1 119 ? 29.661 6.312 -13.806 1.00 42.66 119 ARG A CA 1
ATOM 930 C C . ARG A 1 119 ? 30.608 5.228 -14.309 1.00 42.66 119 ARG A C 1
ATOM 932 O O . ARG A 1 119 ? 31.823 5.366 -14.193 1.00 42.66 119 ARG A O 1
ATOM 939 N N . ILE A 1 120 ? 30.022 4.191 -14.893 1.00 48.44 120 ILE A N 1
ATOM 940 C CA . ILE A 1 120 ? 30.736 3.101 -15.549 1.00 48.44 120 ILE A CA 1
ATOM 941 C C . ILE A 1 120 ? 31.624 3.706 -16.643 1.00 48.44 120 ILE A C 1
ATOM 943 O O . ILE A 1 120 ? 31.134 4.300 -17.604 1.00 48.44 120 ILE A O 1
ATOM 947 N N . SER A 1 121 ? 32.937 3.569 -16.469 1.00 37.66 121 SER A N 1
ATOM 948 C CA . SER A 1 121 ? 33.901 3.679 -17.559 1.00 37.66 121 SER A CA 1
ATOM 949 C C . SER A 1 121 ? 33.674 2.477 -18.468 1.00 37.66 121 SER A C 1
ATOM 951 O O . SER A 1 121 ? 33.763 1.338 -18.015 1.00 37.66 121 SER A O 1
ATOM 953 N N . THR A 1 122 ? 33.335 2.719 -19.731 1.00 42.59 122 THR A N 1
ATOM 954 C CA . THR A 1 122 ? 33.278 1.707 -20.792 1.00 42.59 122 THR A CA 1
ATOM 955 C C . THR A 1 122 ? 34.642 1.034 -20.935 1.00 42.59 122 THR A C 1
ATOM 957 O O . THR A 1 122 ? 35.478 1.480 -21.718 1.00 42.59 122 THR A O 1
ATOM 960 N N . GLN A 1 123 ? 34.890 -0.031 -20.177 1.00 38.47 123 GLN A N 1
ATOM 961 C CA . GLN A 1 123 ? 36.048 -0.896 -20.361 1.00 38.47 123 GLN A CA 1
ATOM 962 C C . GLN A 1 123 ? 35.569 -2.326 -20.619 1.00 38.47 123 GLN A C 1
ATOM 964 O O . GLN A 1 123 ? 35.173 -3.046 -19.717 1.00 38.47 123 GLN A O 1
ATOM 969 N N . HIS A 1 124 ? 35.620 -2.681 -21.906 1.00 41.41 124 HIS A N 1
ATOM 970 C CA . HIS A 1 124 ? 35.711 -4.035 -22.455 1.00 41.41 124 HIS A CA 1
ATOM 971 C C . HIS A 1 124 ? 34.580 -5.026 -22.097 1.00 41.41 124 HIS A C 1
ATOM 973 O O . HIS A 1 124 ? 34.788 -6.002 -21.381 1.00 41.41 124 HIS A O 1
ATOM 979 N N . LEU A 1 125 ? 33.395 -4.819 -22.684 1.00 46.31 125 LEU A N 1
ATOM 980 C CA . LEU A 1 125 ? 32.288 -5.784 -22.630 1.00 46.31 125 LEU A CA 1
ATOM 981 C C . LEU A 1 125 ? 32.659 -7.052 -23.417 1.00 46.31 125 LEU A C 1
ATOM 983 O O . LEU A 1 125 ? 32.952 -7.000 -24.614 1.00 46.31 125 LEU A O 1
ATOM 987 N N . THR A 1 126 ? 32.644 -8.196 -22.740 1.00 45.28 126 THR A N 1
ATOM 988 C CA . THR A 1 126 ? 32.666 -9.512 -23.395 1.00 45.28 126 THR A CA 1
ATOM 989 C C . THR A 1 126 ? 31.308 -9.766 -24.064 1.00 45.28 126 THR A C 1
ATOM 991 O O . THR A 1 126 ? 30.283 -9.252 -23.623 1.00 45.28 126 THR A O 1
ATOM 994 N N . MET A 1 127 ? 31.280 -10.519 -25.170 1.00 46.16 127 MET A N 1
ATOM 995 C CA . MET A 1 127 ? 30.115 -10.605 -26.073 1.00 46.16 127 MET A CA 1
ATOM 996 C C . MET A 1 127 ? 28.841 -11.268 -25.503 1.00 46.16 127 MET A C 1
ATOM 998 O O . MET A 1 127 ? 27.831 -11.277 -26.199 1.00 46.16 127 MET A O 1
ATOM 1002 N N . ASP A 1 128 ? 28.841 -11.741 -24.254 1.00 57.16 128 ASP A N 1
ATOM 1003 C CA . ASP A 1 128 ? 27.693 -12.421 -23.624 1.00 57.16 128 ASP A CA 1
ATOM 1004 C C . ASP A 1 128 ? 27.146 -11.701 -22.378 1.00 57.16 128 ASP A C 1
ATOM 1006 O O . ASP A 1 128 ? 26.437 -12.284 -21.552 1.00 57.16 128 ASP A O 1
ATOM 1010 N N . GLU A 1 129 ? 27.444 -10.411 -22.224 1.00 75.94 129 GLU A N 1
ATOM 1011 C CA . GLU A 1 129 ? 26.999 -9.651 -21.063 1.00 75.94 129 GLU A CA 1
ATOM 1012 C C . GLU A 1 129 ? 25.515 -9.243 -21.181 1.00 75.94 129 GLU A C 1
ATOM 1014 O O . GLU A 1 129 ? 25.127 -8.317 -21.898 1.00 75.94 129 GLU A O 1
ATOM 1019 N N . CYS A 1 130 ? 24.649 -9.979 -20.484 1.00 82.81 130 CYS A N 1
ATOM 1020 C CA . CYS A 1 130 ? 23.211 -9.730 -20.411 1.00 82.81 130 CYS A CA 1
ATOM 1021 C C . CYS A 1 130 ? 22.894 -8.872 -19.184 1.00 82.81 130 CYS A C 1
ATOM 1023 O O . CYS A 1 130 ? 23.321 -9.234 -18.100 1.00 82.81 130 CYS A O 1
ATOM 1025 N N . ALA A 1 131 ? 22.137 -7.782 -19.320 1.00 85.62 131 ALA A N 1
ATOM 1026 C CA . ALA A 1 131 ? 21.733 -6.933 -18.197 1.00 85.62 131 ALA A CA 1
ATOM 1027 C C . ALA A 1 131 ? 20.611 -7.573 -17.364 1.00 85.62 131 ALA A C 1
ATOM 1029 O O . ALA A 1 131 ? 20.659 -7.551 -16.136 1.00 85.62 131 ALA A O 1
ATOM 1030 N N . ILE A 1 132 ? 19.605 -8.146 -18.036 1.00 88.75 132 ILE A N 1
ATOM 1031 C CA . ILE A 1 132 ? 18.439 -8.782 -17.404 1.00 88.75 132 ILE A CA 1
ATOM 1032 C C . ILE A 1 132 ? 18.126 -10.085 -18.134 1.00 88.75 132 ILE A C 1
ATOM 1034 O O . ILE A 1 132 ? 17.935 -10.080 -19.349 1.00 88.75 132 ILE A O 1
ATOM 1038 N N . LYS A 1 133 ? 18.000 -11.193 -17.403 1.00 90.62 133 LYS A N 1
ATOM 1039 C CA . LYS A 1 133 ? 17.624 -12.501 -17.951 1.00 90.62 133 LYS A CA 1
ATOM 1040 C C . LYS A 1 133 ? 16.493 -13.121 -17.143 1.00 90.62 133 LYS A C 1
ATOM 1042 O O . LYS A 1 133 ? 16.688 -13.447 -15.983 1.00 90.62 133 LYS A O 1
ATOM 1047 N N . ILE A 1 134 ? 15.348 -13.353 -17.769 1.00 92.50 134 ILE A N 1
ATOM 1048 C CA . ILE A 1 134 ? 14.229 -14.104 -17.198 1.00 92.50 134 ILE A CA 1
ATOM 1049 C C . ILE A 1 134 ? 14.255 -15.519 -17.772 1.00 92.50 134 ILE A C 1
ATOM 1051 O O . ILE A 1 134 ? 14.444 -15.688 -18.976 1.00 92.50 134 ILE A O 1
ATOM 1055 N N . THR A 1 135 ? 14.098 -16.512 -16.903 1.00 92.25 135 THR A N 1
ATOM 1056 C CA . THR A 1 135 ? 14.020 -17.934 -17.243 1.00 92.25 135 THR A CA 1
ATOM 1057 C C . THR A 1 135 ? 12.776 -18.552 -16.624 1.00 92.25 135 THR A C 1
ATOM 1059 O O . THR A 1 135 ? 12.617 -18.459 -15.404 1.00 92.25 135 THR A O 1
ATOM 1062 N N . ASN A 1 136 ? 11.928 -19.169 -17.451 1.00 92.19 136 ASN A N 1
ATOM 1063 C CA . ASN A 1 136 ? 10.688 -19.849 -17.067 1.00 92.19 136 ASN A CA 1
ATOM 1064 C C . ASN A 1 136 ? 9.810 -19.008 -16.116 1.00 92.19 136 ASN A C 1
ATOM 1066 O O . ASN A 1 136 ? 9.372 -19.483 -15.071 1.00 92.19 136 ASN A O 1
ATOM 1070 N N . GLY A 1 137 ? 9.650 -17.713 -16.410 1.00 91.44 137 GLY A N 1
ATOM 1071 C CA . GLY A 1 137 ? 9.043 -16.750 -15.491 1.00 91.44 137 GLY A CA 1
ATOM 1072 C C . GLY A 1 137 ? 7.516 -16.822 -15.450 1.00 91.44 137 GLY A C 1
ATOM 1073 O O . GLY A 1 137 ? 6.857 -16.534 -16.451 1.00 91.44 137 GLY A O 1
ATOM 1074 N N . TYR A 1 138 ? 6.960 -17.108 -14.272 1.00 93.56 138 TYR A N 1
ATOM 1075 C CA . TYR A 1 138 ? 5.531 -17.005 -13.966 1.00 93.56 138 TYR A CA 1
ATOM 1076 C C . TYR A 1 138 ? 5.314 -15.980 -12.855 1.00 93.56 138 TYR A C 1
ATOM 1078 O O . TYR A 1 138 ? 5.882 -16.102 -11.769 1.00 93.56 138 TYR A O 1
ATOM 1086 N N . PHE A 1 139 ? 4.468 -14.979 -13.103 1.00 92.56 139 PHE A N 1
ATOM 1087 C CA . PHE A 1 139 ? 4.275 -13.844 -12.198 1.00 92.56 139 PHE A CA 1
ATOM 1088 C C . PHE A 1 139 ? 2.798 -13.574 -11.908 1.00 92.56 139 PHE A C 1
ATOM 1090 O O . PHE A 1 139 ? 1.949 -13.665 -12.800 1.00 92.56 139 PHE A O 1
ATOM 1097 N N . SER A 1 140 ? 2.487 -13.180 -10.673 1.00 92.62 140 SER A N 1
ATOM 1098 C CA . SER A 1 140 ? 1.129 -12.896 -10.196 1.00 92.62 140 SER A CA 1
ATOM 1099 C C . SER A 1 140 ? 1.049 -11.607 -9.373 1.00 92.62 140 SER A C 1
ATOM 1101 O O . SER A 1 140 ? 2.038 -11.131 -8.823 1.00 92.62 140 SER A O 1
ATOM 1103 N N . TRP A 1 141 ? -0.164 -11.066 -9.259 1.00 89.50 141 TRP A N 1
ATOM 1104 C CA . TRP A 1 141 ? -0.517 -9.946 -8.377 1.00 89.50 141 TRP A CA 1
ATOM 1105 C C . TRP A 1 141 ? -0.980 -10.394 -6.975 1.00 89.50 141 TRP A C 1
ATOM 1107 O O . TRP A 1 141 ? -1.651 -9.631 -6.287 1.00 89.50 141 TRP A O 1
ATOM 1117 N N . GLY A 1 142 ? -0.703 -11.639 -6.570 1.00 81.00 142 GLY A N 1
ATOM 1118 C CA . GLY A 1 142 ? -1.128 -12.193 -5.272 1.00 81.00 142 GLY A CA 1
ATOM 1119 C C . GLY A 1 142 ? -2.428 -13.005 -5.310 1.00 81.00 142 GLY A C 1
ATOM 1120 O O . GLY A 1 142 ? -2.961 -13.392 -4.277 1.00 81.00 142 GLY A O 1
ATOM 1121 N N . SER A 1 143 ? -2.974 -13.297 -6.496 1.00 75.00 143 SER A N 1
ATOM 1122 C CA . SER A 1 143 ? -4.177 -14.137 -6.635 1.00 75.00 143 SER A CA 1
ATOM 1123 C C . SER A 1 143 ? -3.876 -15.639 -6.701 1.00 75.00 143 SER A C 1
ATOM 1125 O O . SER A 1 143 ? -4.813 -16.430 -6.808 1.00 75.00 143 SER A O 1
ATOM 1127 N N . GLY A 1 144 ? -2.593 -16.023 -6.716 1.00 76.31 144 GLY A N 1
ATOM 1128 C CA . GLY A 1 144 ? -2.121 -17.385 -6.990 1.00 76.31 144 GLY A CA 1
ATOM 1129 C C . GLY A 1 144 ? -2.223 -17.799 -8.466 1.00 76.31 144 GLY A C 1
ATOM 1130 O O . GLY A 1 144 ? -1.644 -18.803 -8.864 1.00 76.31 144 GLY A O 1
ATOM 1131 N N . LEU A 1 145 ? -2.920 -17.020 -9.302 1.00 86.38 145 LEU A N 1
ATOM 1132 C CA . LEU A 1 145 ? -3.012 -17.244 -10.744 1.00 86.38 145 LEU A CA 1
ATOM 1133 C C . LEU A 1 145 ? -1.946 -16.427 -11.474 1.00 86.38 145 LEU A C 1
ATOM 1135 O O . LEU A 1 145 ? -1.804 -15.221 -11.237 1.00 86.38 145 LEU A O 1
ATOM 1139 N N . ALA A 1 146 ? -1.222 -17.076 -12.384 1.00 89.44 146 ALA A N 1
ATOM 1140 C CA . ALA A 1 146 ? -0.232 -16.421 -13.225 1.00 89.44 146 ALA A CA 1
ATOM 1141 C C . ALA A 1 146 ? -0.913 -15.385 -14.136 1.00 89.44 146 ALA A C 1
ATOM 1143 O O . ALA A 1 146 ? -1.792 -15.708 -14.932 1.00 89.44 146 ALA A O 1
ATOM 1144 N N . THR A 1 147 ? -0.524 -14.119 -13.987 1.00 93.19 147 THR A N 1
ATOM 1145 C CA . THR A 1 147 ? -0.892 -13.025 -14.901 1.00 93.19 147 THR A CA 1
ATOM 1146 C C . THR A 1 147 ? 0.069 -12.972 -16.084 1.00 93.19 147 THR A C 1
ATOM 1148 O O . THR A 1 147 ? -0.337 -12.667 -17.201 1.00 93.19 147 THR A O 1
ATOM 1151 N N . LEU A 1 148 ? 1.342 -13.275 -15.827 1.00 93.94 148 LEU A N 1
ATOM 1152 C CA . LEU A 1 148 ? 2.359 -13.524 -16.839 1.00 93.94 148 LEU A CA 1
ATOM 1153 C C . LEU A 1 148 ? 2.840 -14.959 -16.671 1.00 93.94 148 LEU A C 1
ATOM 1155 O O . LEU A 1 148 ? 3.057 -15.402 -15.544 1.00 93.94 148 LEU A O 1
ATOM 1159 N N . SER A 1 149 ? 3.003 -15.660 -17.778 1.00 94.62 149 SER A N 1
ATOM 1160 C CA . SER A 1 149 ? 3.344 -17.078 -17.828 1.00 94.62 149 SER A CA 1
ATOM 1161 C C . SER A 1 149 ? 4.318 -17.322 -18.962 1.00 94.62 149 SER A C 1
ATOM 1163 O O . SER A 1 149 ? 4.179 -16.684 -20.007 1.00 94.62 149 SER A O 1
ATOM 1165 N N . ASP A 1 150 ? 5.231 -18.270 -18.763 1.00 94.25 150 ASP A N 1
ATOM 1166 C CA . ASP A 1 150 ? 6.169 -18.723 -19.793 1.00 94.25 150 ASP A CA 1
ATOM 1167 C C . ASP A 1 150 ? 7.014 -17.574 -20.374 1.00 94.25 150 ASP A C 1
ATOM 1169 O O . ASP A 1 150 ? 7.126 -17.367 -21.583 1.00 94.25 150 ASP A O 1
ATOM 1173 N N . ILE A 1 151 ? 7.547 -16.733 -19.481 1.00 95.50 151 ILE A N 1
ATOM 1174 C CA . ILE A 1 151 ? 8.380 -15.596 -19.869 1.00 95.50 151 ILE A CA 1
ATOM 1175 C C . ILE A 1 151 ? 9.854 -16.007 -19.864 1.00 95.50 151 ILE A C 1
ATOM 1177 O O . ILE A 1 151 ? 10.470 -16.127 -18.803 1.00 95.50 151 ILE A O 1
ATOM 1181 N N . ASP A 1 152 ? 10.434 -16.118 -21.057 1.00 94.81 152 ASP A N 1
ATOM 1182 C CA . ASP A 1 152 ? 11.872 -16.272 -21.288 1.00 94.81 152 ASP A CA 1
ATOM 1183 C C . ASP A 1 152 ? 12.407 -15.081 -22.092 1.00 94.81 152 ASP A C 1
ATOM 1185 O O . ASP A 1 152 ? 12.127 -14.927 -23.282 1.00 94.81 152 ASP A O 1
ATOM 1189 N N . ILE A 1 153 ? 13.173 -14.199 -21.444 1.00 93.81 153 ILE A N 1
ATOM 1190 C CA . ILE A 1 153 ? 13.669 -12.954 -22.055 1.00 93.81 153 ILE A CA 1
ATOM 1191 C C . ILE A 1 153 ? 15.125 -12.721 -21.661 1.00 93.81 153 ILE A C 1
ATOM 1193 O O . ILE A 1 153 ? 15.509 -12.925 -20.513 1.00 93.81 153 ILE A O 1
ATOM 1197 N N . LYS A 1 154 ? 15.939 -12.242 -22.605 1.00 92.50 154 LYS A N 1
ATOM 1198 C CA . LYS A 1 154 ? 17.311 -11.776 -22.366 1.00 92.50 154 LYS A CA 1
ATOM 1199 C C . LYS A 1 154 ? 17.469 -10.363 -22.917 1.00 92.50 154 LYS A C 1
ATOM 1201 O O . LYS A 1 154 ? 17.275 -10.148 -24.110 1.00 92.50 154 LYS A O 1
ATOM 1206 N N . ILE A 1 155 ? 17.825 -9.420 -22.054 1.00 92.25 155 ILE A N 1
ATOM 1207 C CA . ILE A 1 155 ? 18.085 -8.020 -22.394 1.00 92.25 155 ILE A CA 1
ATOM 1208 C C . ILE A 1 155 ? 19.603 -7.804 -22.346 1.00 92.25 155 ILE A C 1
ATOM 1210 O O . ILE A 1 155 ? 20.184 -7.936 -21.267 1.00 92.25 155 ILE A O 1
ATOM 1214 N N . PRO A 1 156 ? 20.269 -7.519 -23.476 1.00 91.06 156 PRO A N 1
ATOM 1215 C CA . PRO A 1 156 ? 21.719 -7.323 -23.521 1.00 91.06 156 PRO A CA 1
ATOM 1216 C C . PRO A 1 156 ? 22.156 -5.993 -22.890 1.00 91.06 156 PRO A C 1
ATOM 1218 O O . PRO A 1 156 ? 21.440 -4.992 -22.952 1.00 91.06 156 PRO A O 1
ATOM 1221 N N . THR A 1 157 ? 23.352 -5.972 -22.298 1.00 86.75 157 THR A N 1
ATOM 1222 C CA . THR A 1 157 ? 23.944 -4.756 -21.723 1.00 86.75 157 THR A CA 1
ATOM 1223 C C . THR A 1 157 ? 24.344 -3.768 -22.824 1.00 86.75 157 THR A C 1
ATOM 1225 O O . THR A 1 157 ? 24.848 -4.153 -23.876 1.00 86.75 157 THR A O 1
ATOM 1228 N N . GLY A 1 158 ? 24.123 -2.469 -22.590 1.00 85.12 158 GLY A N 1
ATOM 1229 C CA . GLY A 1 158 ? 24.536 -1.401 -23.512 1.00 85.12 158 GLY A CA 1
ATOM 1230 C C . GLY A 1 158 ? 23.666 -1.240 -24.765 1.00 85.12 158 GLY A C 1
ATOM 1231 O O . GLY A 1 158 ? 24.017 -0.456 -25.643 1.00 85.12 158 GLY A O 1
ATOM 1232 N N . GLN A 1 159 ? 22.533 -1.944 -24.857 1.00 88.25 159 GLN A N 1
ATOM 1233 C CA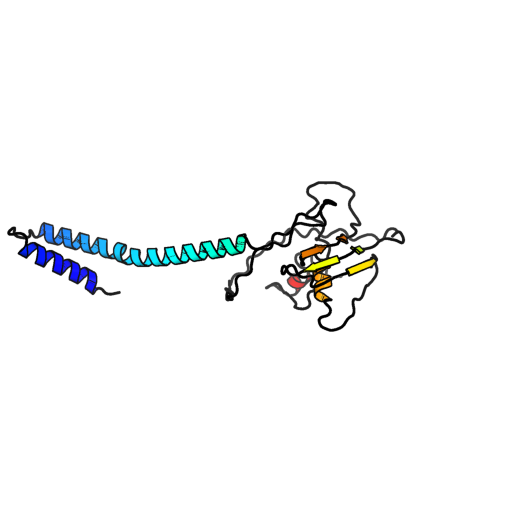 . GLN A 1 159 ? 21.604 -1.846 -25.984 1.00 88.25 159 GLN A CA 1
ATOM 1234 C C . GLN A 1 159 ? 20.237 -1.303 -25.557 1.00 88.25 159 GLN A C 1
ATOM 1236 O O . GLN A 1 159 ? 19.774 -1.520 -24.438 1.00 88.25 159 GLN A O 1
ATOM 1241 N N . MET A 1 160 ? 19.552 -0.631 -26.485 1.00 91.88 160 MET A N 1
ATOM 1242 C CA . MET A 1 160 ? 18.165 -0.205 -26.302 1.00 91.88 160 MET A CA 1
ATOM 1243 C C . MET A 1 160 ? 17.217 -1.326 -26.736 1.00 91.88 160 MET A C 1
ATOM 1245 O O . MET A 1 160 ? 17.135 -1.649 -27.918 1.00 91.88 160 MET A O 1
ATOM 1249 N N . THR A 1 161 ? 16.476 -1.897 -25.785 1.00 93.69 161 THR A N 1
ATOM 1250 C CA . THR A 1 161 ? 15.467 -2.935 -26.054 1.00 93.69 161 THR A CA 1
ATOM 1251 C C . THR A 1 161 ? 14.064 -2.334 -26.003 1.00 93.69 161 THR A C 1
ATOM 1253 O O . THR A 1 161 ? 13.694 -1.706 -25.013 1.00 93.69 161 THR A O 1
ATOM 1256 N N . MET A 1 162 ? 13.268 -2.536 -27.057 1.00 95.75 162 MET A N 1
ATOM 1257 C CA . MET A 1 162 ? 11.884 -2.057 -27.140 1.00 95.75 162 MET A CA 1
ATOM 1258 C C . MET A 1 162 ? 10.899 -3.224 -27.007 1.00 95.75 162 MET A C 1
ATOM 1260 O O . MET A 1 162 ? 10.973 -4.188 -27.764 1.00 95.75 162 MET A O 1
ATOM 1264 N N . ILE A 1 163 ? 9.948 -3.119 -26.074 1.00 94.75 163 ILE A N 1
ATOM 1265 C CA . ILE A 1 163 ? 8.891 -4.119 -25.861 1.00 94.75 163 ILE A CA 1
ATOM 1266 C C . ILE A 1 163 ? 7.604 -3.633 -26.533 1.00 94.75 163 ILE A C 1
ATOM 1268 O O . ILE A 1 163 ? 7.059 -2.589 -26.169 1.00 94.75 163 ILE A O 1
ATOM 1272 N N . VAL A 1 164 ? 7.086 -4.406 -27.487 1.00 95.56 164 VAL A N 1
ATOM 1273 C CA . VAL A 1 164 ? 5.854 -4.099 -28.230 1.00 95.56 164 VAL A CA 1
ATOM 1274 C C . VAL A 1 164 ? 4.817 -5.205 -28.067 1.00 95.56 164 VAL A C 1
ATOM 1276 O O . VAL A 1 164 ? 5.151 -6.362 -27.838 1.00 95.56 164 VAL A O 1
ATOM 1279 N N . GLY A 1 165 ? 3.539 -4.848 -28.169 1.00 95.81 165 GLY A N 1
ATOM 1280 C CA . GLY A 1 165 ? 2.435 -5.797 -28.041 1.00 95.81 165 GLY A CA 1
ATOM 1281 C C . GLY A 1 165 ? 1.090 -5.102 -27.863 1.00 95.81 165 GLY A C 1
ATOM 1282 O O . GLY A 1 165 ? 1.031 -3.904 -27.562 1.00 95.81 165 GLY A O 1
ATOM 1283 N N . GLN A 1 166 ? 0.004 -5.857 -28.019 1.00 97.06 166 GLN A N 1
ATOM 1284 C CA . GLN A 1 166 ? -1.373 -5.357 -27.932 1.00 97.06 166 GLN A CA 1
ATOM 1285 C C . GLN A 1 166 ? -1.700 -4.735 -26.563 1.00 97.06 166 GLN A C 1
ATOM 1287 O O . GLN A 1 166 ? -1.013 -4.948 -25.560 1.00 97.06 166 GLN A O 1
ATOM 1292 N N . VAL A 1 167 ? -2.757 -3.926 -26.494 1.00 94.50 167 VAL A N 1
ATOM 1293 C CA . VAL A 1 167 ? -3.235 -3.379 -25.214 1.00 94.50 167 VAL A CA 1
ATOM 1294 C C . VAL A 1 167 ? -3.658 -4.534 -24.301 1.00 94.50 167 VAL A C 1
ATOM 1296 O O . VAL A 1 167 ? -4.304 -5.473 -24.749 1.00 94.50 167 VAL A O 1
ATOM 1299 N N . GLY A 1 168 ? -3.254 -4.489 -23.030 1.00 93.00 168 GLY A N 1
ATOM 1300 C CA . GLY A 1 168 ? -3.580 -5.539 -22.058 1.00 93.00 168 GLY A CA 1
ATOM 1301 C C . GLY A 1 168 ? -2.698 -6.792 -22.110 1.00 93.00 168 GLY A C 1
ATOM 1302 O O . GLY A 1 168 ? -2.847 -7.643 -21.247 1.00 93.00 168 GLY A O 1
ATOM 1303 N N . CYS A 1 169 ? -1.723 -6.894 -23.022 1.00 94.12 169 CYS A N 1
ATOM 1304 C CA . CYS A 1 169 ? -0.852 -8.079 -23.122 1.00 94.12 169 CYS A CA 1
ATOM 1305 C C . CYS A 1 169 ? 0.223 -8.193 -22.017 1.00 94.12 169 CYS A C 1
ATOM 1307 O O . CYS A 1 169 ? 1.166 -8.960 -22.157 1.00 94.12 169 CYS A O 1
ATOM 1309 N N . GLY A 1 170 ? 0.147 -7.377 -20.960 1.00 94.56 170 GLY A N 1
ATOM 1310 C CA . GLY A 1 170 ? 1.059 -7.486 -19.819 1.00 94.56 170 GLY A CA 1
ATOM 1311 C C . GLY A 1 170 ? 2.402 -6.756 -19.936 1.00 94.56 170 GLY A C 1
ATOM 1312 O O . GLY A 1 170 ? 3.271 -7.004 -19.117 1.00 94.56 170 GLY A O 1
ATOM 1313 N N . LYS A 1 171 ? 2.600 -5.815 -20.874 1.00 96.19 171 LYS A N 1
ATOM 1314 C CA . LYS A 1 171 ? 3.866 -5.042 -20.987 1.00 96.19 171 LYS A CA 1
ATOM 1315 C C . LYS A 1 171 ? 4.259 -4.331 -19.687 1.00 96.19 171 LYS A C 1
ATOM 1317 O O . LYS A 1 171 ? 5.375 -4.481 -19.208 1.00 96.19 171 LYS A O 1
ATOM 1322 N N . SER A 1 172 ? 3.331 -3.566 -19.110 1.00 95.06 172 SER A N 1
ATOM 1323 C CA . SER A 1 172 ? 3.572 -2.863 -17.844 1.00 95.06 172 SER A CA 1
ATOM 1324 C C . SER A 1 172 ? 3.783 -3.852 -16.696 1.00 95.06 172 SER A C 1
ATOM 1326 O O . SER A 1 172 ? 4.643 -3.632 -15.854 1.00 95.06 172 SER A O 1
ATOM 1328 N N . SER A 1 173 ? 3.046 -4.968 -16.697 1.00 94.94 173 SER A N 1
ATOM 1329 C CA . SER A 1 173 ? 3.245 -6.063 -15.744 1.00 94.94 173 SER A CA 1
ATOM 1330 C C . SER A 1 173 ? 4.638 -6.675 -15.879 1.00 94.94 173 SER A C 1
ATOM 1332 O O . SER A 1 173 ? 5.286 -6.908 -14.876 1.00 94.94 173 SER A O 1
ATOM 1334 N N . LEU A 1 174 ? 5.150 -6.863 -17.096 1.00 95.25 174 LEU A N 1
ATOM 1335 C CA . LEU A 1 174 ? 6.482 -7.414 -17.329 1.00 95.25 174 LEU A CA 1
ATOM 1336 C C . LEU A 1 174 ? 7.573 -6.502 -16.756 1.00 95.25 174 LEU A C 1
ATOM 1338 O O . LEU A 1 174 ? 8.503 -6.991 -16.126 1.00 95.25 174 LEU A O 1
ATOM 1342 N N . LEU A 1 175 ? 7.440 -5.181 -16.914 1.00 94.38 175 LEU A N 1
ATOM 1343 C CA . LEU A 1 175 ? 8.369 -4.228 -16.296 1.00 94.38 175 LEU A CA 1
ATOM 1344 C C . LEU A 1 175 ? 8.319 -4.294 -14.764 1.00 94.38 175 LEU A C 1
ATOM 1346 O O . LEU A 1 175 ? 9.359 -4.271 -14.116 1.00 94.38 175 LEU A O 1
ATOM 1350 N N . LEU A 1 176 ? 7.125 -4.416 -14.183 1.00 92.12 176 LEU A N 1
ATOM 1351 C CA . LEU A 1 176 ? 6.951 -4.538 -12.733 1.00 92.12 176 LEU A CA 1
ATOM 1352 C C . LEU A 1 176 ? 7.455 -5.890 -12.203 1.00 92.12 176 LEU A C 1
ATOM 1354 O O . LEU A 1 176 ? 8.052 -5.936 -11.134 1.00 92.12 176 LEU A O 1
ATOM 1358 N N . ALA A 1 177 ? 7.311 -6.965 -12.977 1.00 91.06 177 ALA A N 1
ATOM 1359 C CA . ALA A 1 177 ? 7.897 -8.271 -12.690 1.00 91.06 177 ALA A CA 1
ATOM 1360 C C . ALA A 1 177 ? 9.430 -8.228 -12.713 1.00 91.06 177 ALA A C 1
ATOM 1362 O O . ALA A 1 177 ? 10.070 -8.745 -11.803 1.00 91.06 177 ALA A O 1
ATOM 1363 N N . ILE A 1 178 ? 10.018 -7.55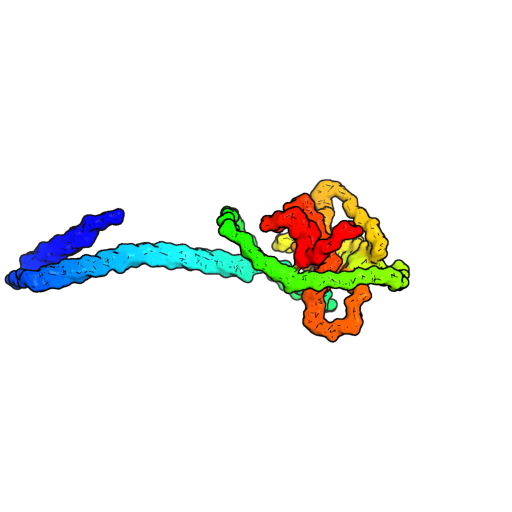0 -13.705 1.00 90.12 178 ILE A N 1
ATOM 1364 C CA . ILE A 1 178 ? 11.464 -7.307 -13.783 1.00 90.12 178 ILE A CA 1
ATOM 1365 C C . ILE A 1 178 ? 11.948 -6.550 -12.541 1.00 90.12 178 ILE A C 1
ATOM 1367 O O . ILE A 1 178 ? 12.935 -6.952 -11.928 1.00 90.12 178 ILE A O 1
ATOM 1371 N N . LEU A 1 179 ? 11.231 -5.495 -12.140 1.00 88.31 179 LEU A N 1
ATOM 1372 C CA . LEU A 1 179 ? 11.549 -4.690 -10.957 1.00 88.31 179 LEU A CA 1
ATOM 1373 C C . LEU A 1 179 ? 11.367 -5.435 -9.628 1.00 88.31 179 LEU A C 1
ATOM 1375 O O . LEU A 1 179 ? 11.862 -4.944 -8.618 1.00 88.31 179 LEU A O 1
ATOM 1379 N N . GLY A 1 180 ? 10.698 -6.592 -9.616 1.00 86.44 180 GLY A N 1
ATOM 1380 C CA . GLY A 1 180 ? 10.393 -7.351 -8.401 1.00 86.44 180 GLY A CA 1
ATOM 1381 C C . GLY A 1 180 ? 9.138 -6.881 -7.658 1.00 86.44 180 GLY A C 1
ATOM 1382 O O . GLY A 1 180 ? 8.957 -7.231 -6.503 1.00 86.44 180 GLY A O 1
ATOM 1383 N N . GLU A 1 181 ? 8.270 -6.098 -8.303 1.00 87.81 181 GLU A N 1
ATOM 1384 C CA . GLU A 1 181 ? 7.004 -5.606 -7.730 1.00 87.81 181 GLU A CA 1
ATOM 1385 C C . GLU A 1 181 ? 5.828 -6.576 -7.948 1.00 87.81 181 GLU A C 1
ATOM 1387 O O . GLU A 1 181 ? 4.729 -6.354 -7.444 1.00 87.81 181 GLU A O 1
ATOM 1392 N N . MET A 1 182 ? 6.029 -7.644 -8.726 1.00 90.19 182 MET A N 1
ATOM 1393 C CA . MET A 1 182 ? 5.077 -8.753 -8.856 1.00 90.19 182 MET A CA 1
ATOM 1394 C C . MET A 1 182 ? 5.617 -9.995 -8.154 1.00 90.19 182 MET A C 1
ATOM 1396 O O . MET A 1 182 ? 6.820 -10.249 -8.171 1.00 90.19 182 MET A O 1
ATOM 1400 N N . GLN A 1 183 ? 4.719 -10.813 -7.610 1.00 88.12 183 GLN A N 1
ATOM 1401 C CA . GLN A 1 183 ? 5.081 -12.081 -6.989 1.00 88.12 183 GLN A CA 1
ATOM 1402 C C . GLN A 1 183 ? 5.557 -13.076 -8.053 1.00 88.12 183 GLN A C 1
ATOM 1404 O O . GLN A 1 183 ? 4.841 -13.337 -9.025 1.00 88.12 183 GLN A O 1
ATOM 1409 N N . THR A 1 184 ? 6.735 -13.662 -7.854 1.00 88.38 184 THR A N 1
ATOM 1410 C CA . THR A 1 184 ? 7.251 -14.791 -8.635 1.00 88.38 184 THR A CA 1
ATOM 1411 C C . THR A 1 184 ? 6.598 -16.089 -8.162 1.00 88.38 184 THR A C 1
ATOM 1413 O O . THR A 1 184 ? 6.770 -16.499 -7.019 1.00 88.38 184 THR A O 1
ATOM 1416 N N . LEU A 1 185 ? 5.821 -16.738 -9.032 1.00 88.12 185 LEU A N 1
A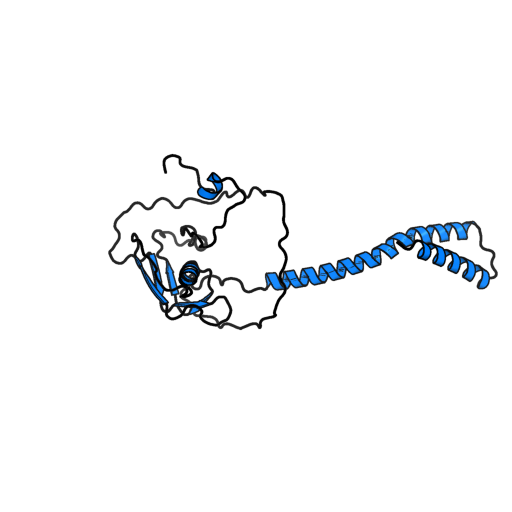TOM 1417 C CA . LEU A 1 185 ? 5.278 -18.078 -8.779 1.00 88.12 185 LEU A CA 1
ATOM 1418 C C . LEU A 1 185 ? 6.296 -19.157 -9.162 1.00 88.12 185 LEU A C 1
ATOM 1420 O O . LEU A 1 185 ? 6.477 -20.131 -8.439 1.00 88.12 185 LEU A O 1
ATOM 1424 N N . GLU A 1 186 ? 6.964 -18.965 -10.300 1.00 88.25 186 GLU A N 1
ATOM 1425 C CA . GLU A 1 186 ? 7.984 -19.864 -10.836 1.00 88.25 186 GLU A CA 1
ATOM 1426 C C . GLU A 1 186 ? 9.000 -19.061 -11.664 1.00 88.25 186 GLU A C 1
ATOM 1428 O O . GLU A 1 186 ? 8.702 -17.966 -12.154 1.00 88.25 186 GLU A O 1
ATOM 1433 N N . GLY A 1 187 ? 10.207 -19.605 -11.812 1.00 86.19 187 GLY A N 1
ATOM 1434 C CA . GLY A 1 187 ? 11.253 -19.030 -12.652 1.00 86.19 187 GLY A CA 1
ATOM 1435 C C . GLY A 1 187 ? 12.204 -18.082 -11.934 1.00 86.19 187 GLY A C 1
ATOM 1436 O O . GLY A 1 187 ? 12.162 -17.906 -10.716 1.00 86.19 187 GLY A O 1
ATOM 1437 N N . LYS A 1 188 ? 13.125 -17.503 -12.715 1.00 84.69 188 LYS A N 1
ATOM 1438 C CA . LYS A 1 188 ? 14.175 -16.600 -12.221 1.00 84.69 188 LYS A CA 1
ATOM 1439 C C . LYS A 1 188 ? 14.480 -15.450 -13.199 1.00 84.69 188 LYS A C 1
ATOM 1441 O O . LYS A 1 188 ? 14.745 -15.703 -14.365 1.00 84.69 188 LYS A O 1
ATOM 1446 N N . VAL A 1 189 ? 14.498 -14.219 -12.697 1.00 86.50 189 VAL A N 1
ATOM 1447 C CA . VAL A 1 189 ? 14.953 -12.913 -13.206 1.00 86.50 189 VAL A CA 1
ATOM 1448 C C . VAL A 1 189 ? 16.348 -12.606 -12.641 1.00 86.50 189 VAL A C 1
ATOM 1450 O O . VAL A 1 189 ? 16.529 -12.120 -11.532 1.00 86.50 189 VAL A O 1
ATOM 1453 N N . HIS A 1 190 ? 17.375 -12.876 -13.419 1.00 83.62 190 HIS A N 1
ATOM 1454 C CA . HIS A 1 190 ? 18.741 -12.508 -13.102 1.00 83.62 190 HIS A CA 1
ATOM 1455 C C . HIS A 1 190 ? 19.034 -11.073 -13.554 1.00 83.62 190 HIS A C 1
ATOM 1457 O O . HIS A 1 190 ? 18.785 -10.728 -14.710 1.00 83.62 190 HIS A O 1
ATOM 1463 N N . TRP A 1 191 ? 19.604 -10.272 -12.656 1.00 83.06 191 TRP A N 1
ATOM 1464 C CA . TRP A 1 191 ? 20.171 -8.958 -12.948 1.00 83.06 191 TRP A CA 1
ATOM 1465 C C . TRP A 1 191 ? 21.689 -9.067 -12.906 1.00 83.06 191 TRP A C 1
ATOM 1467 O O . TRP A 1 191 ? 22.244 -9.520 -11.905 1.00 83.06 191 TRP A O 1
ATOM 1477 N N . ASN A 1 192 ? 22.361 -8.669 -13.981 1.00 74.75 192 ASN A N 1
ATOM 1478 C CA . ASN A 1 192 ? 23.814 -8.718 -14.011 1.00 74.75 192 ASN A CA 1
ATOM 1479 C C . ASN A 1 192 ? 24.408 -7.535 -13.244 1.00 74.75 192 ASN A C 1
ATOM 1481 O O . ASN A 1 192 ? 24.066 -6.371 -13.472 1.00 74.75 192 ASN A O 1
ATOM 1485 N N . ARG A 1 193 ? 25.300 -7.863 -12.314 1.00 63.91 193 ARG A N 1
ATOM 1486 C CA . ARG A 1 193 ? 25.955 -6.930 -11.410 1.00 63.91 193 ARG A CA 1
ATOM 1487 C C . ARG A 1 193 ? 27.360 -6.679 -11.936 1.00 63.91 193 ARG A C 1
ATOM 1489 O O . ARG A 1 193 ? 28.242 -7.512 -11.791 1.00 63.91 193 ARG A O 1
ATOM 1496 N N . ILE A 1 194 ? 27.566 -5.518 -12.546 1.00 54.81 194 ILE A N 1
ATOM 1497 C CA . ILE A 1 194 ? 28.844 -5.217 -13.210 1.00 54.81 194 ILE A CA 1
ATOM 1498 C C . ILE A 1 194 ? 29.972 -4.959 -12.191 1.00 54.81 194 ILE A C 1
ATOM 1500 O O . ILE A 1 194 ? 31.136 -5.123 -12.524 1.00 54.81 194 ILE A O 1
ATOM 1504 N N . ASN A 1 195 ? 29.660 -4.643 -10.925 1.00 49.16 195 ASN A N 1
ATOM 1505 C CA . ASN A 1 195 ? 30.671 -4.319 -9.912 1.00 49.16 195 ASN A CA 1
ATOM 1506 C C . ASN A 1 195 ? 30.372 -4.993 -8.565 1.00 49.16 195 ASN A C 1
ATOM 1508 O O . ASN A 1 195 ? 29.653 -4.438 -7.732 1.00 49.16 195 ASN A O 1
ATOM 1512 N N . GLU A 1 196 ? 30.939 -6.174 -8.332 1.00 49.34 196 GLU A N 1
ATOM 1513 C CA . GLU A 1 196 ? 30.975 -6.788 -7.005 1.00 49.34 196 GLU A CA 1
ATOM 1514 C C . GLU A 1 196 ? 32.320 -7.476 -6.766 1.00 49.34 196 GLU A C 1
ATOM 1516 O O . GLU A 1 196 ? 32.505 -8.654 -7.055 1.00 49.34 196 GLU A O 1
ATOM 1521 N N . THR A 1 197 ? 33.288 -6.720 -6.254 1.00 39.72 197 THR A N 1
ATOM 1522 C CA . THR A 1 197 ? 34.575 -7.272 -5.804 1.00 39.72 197 THR A CA 1
ATOM 1523 C C . THR A 1 197 ? 34.620 -7.512 -4.299 1.00 39.72 197 THR A C 1
ATOM 1525 O O . THR A 1 197 ? 35.659 -7.923 -3.798 1.00 39.72 197 THR A O 1
ATOM 1528 N N . GLU A 1 198 ? 33.530 -7.296 -3.556 1.00 44.66 198 GLU A N 1
ATOM 1529 C CA . GLU A 1 198 ? 33.532 -7.501 -2.106 1.00 44.66 198 GLU A CA 1
ATOM 1530 C C . GLU A 1 198 ? 32.241 -8.153 -1.612 1.00 44.66 198 GLU A C 1
ATOM 1532 O O . GLU A 1 198 ? 31.187 -7.529 -1.484 1.00 44.66 198 GLU A O 1
ATOM 1537 N N . SER A 1 199 ? 32.375 -9.437 -1.286 1.00 42.75 199 SER A N 1
ATOM 1538 C CA . SER A 1 199 ? 31.445 -10.240 -0.503 1.00 42.75 199 SER A CA 1
ATOM 1539 C C . SER A 1 199 ? 31.329 -9.675 0.916 1.00 42.75 199 SER A C 1
ATOM 1541 O O . SER A 1 199 ? 31.994 -10.138 1.842 1.00 42.75 199 SER A O 1
ATOM 1543 N N . SER A 1 200 ? 30.498 -8.652 1.091 1.00 41.88 200 SER A N 1
ATOM 1544 C CA . SER A 1 200 ? 30.070 -8.174 2.404 1.00 41.88 200 SER A CA 1
ATOM 1545 C C . SER A 1 200 ? 28.569 -8.410 2.553 1.00 41.88 200 SER A C 1
ATOM 1547 O O . SER A 1 200 ? 27.757 -7.986 1.734 1.00 41.88 200 SER A O 1
ATOM 1549 N N . VAL A 1 201 ? 28.200 -9.128 3.614 1.00 47.69 201 VAL A N 1
ATOM 1550 C CA . VAL A 1 201 ? 26.832 -9.591 3.914 1.00 47.69 201 VAL A CA 1
ATOM 1551 C C . VAL A 1 201 ? 25.831 -8.424 4.048 1.00 47.69 201 VAL A C 1
ATOM 1553 O O . VAL A 1 201 ? 24.630 -8.606 3.874 1.00 47.69 201 VAL A O 1
ATOM 1556 N N . GLU A 1 202 ? 26.321 -7.199 4.259 1.00 42.94 202 GLU A N 1
ATOM 1557 C CA . GLU A 1 202 ? 25.527 -5.969 4.378 1.00 42.94 202 GLU A CA 1
ATOM 1558 C C . GLU A 1 202 ? 25.242 -5.267 3.030 1.00 42.94 202 GLU A C 1
ATOM 1560 O O . GLU A 1 202 ? 24.382 -4.388 2.952 1.00 42.94 202 GLU A O 1
ATOM 1565 N N . ALA A 1 203 ? 25.898 -5.670 1.934 1.00 43.97 203 ALA A N 1
ATOM 1566 C CA . ALA A 1 203 ? 25.714 -5.081 0.602 1.00 43.97 203 ALA A CA 1
ATOM 1567 C C . ALA A 1 203 ? 24.480 -5.614 -0.161 1.00 43.97 203 ALA A C 1
ATOM 1569 O O . ALA A 1 203 ? 24.201 -5.163 -1.273 1.00 43.97 203 ALA A O 1
ATOM 1570 N N . ASN A 1 204 ? 23.718 -6.546 0.419 1.00 42.50 204 ASN A N 1
ATOM 1571 C CA . ASN A 1 204 ? 22.652 -7.281 -0.274 1.00 42.50 204 ASN A CA 1
ATOM 1572 C C . ASN A 1 204 ? 21.327 -6.518 -0.453 1.00 42.50 204 ASN A C 1
ATOM 1574 O O . ASN A 1 204 ? 20.532 -6.872 -1.320 1.00 42.50 204 ASN A O 1
ATOM 1578 N N . TRP A 1 205 ? 21.072 -5.448 0.308 1.00 40.59 205 TRP A N 1
ATOM 1579 C CA . TRP A 1 205 ? 19.931 -4.550 0.040 1.00 40.59 205 TRP A CA 1
ATOM 1580 C C . TRP A 1 205 ? 20.252 -3.485 -1.017 1.00 40.59 205 TRP A C 1
ATOM 1582 O O . TRP A 1 205 ? 19.347 -2.811 -1.505 1.00 40.59 205 TRP A O 1
ATOM 1592 N N . ARG A 1 206 ? 21.530 -3.328 -1.402 1.00 45.06 206 ARG A N 1
ATOM 1593 C CA . ARG A 1 206 ? 21.973 -2.268 -2.321 1.00 45.06 206 ARG A CA 1
ATOM 1594 C C . ARG A 1 206 ? 21.746 -2.555 -3.809 1.00 45.06 206 ARG A C 1
ATOM 1596 O O . ARG A 1 206 ? 21.993 -1.696 -4.653 1.00 45.06 206 ARG A O 1
ATOM 1603 N N . ASN A 1 207 ? 21.199 -3.721 -4.134 1.00 49.75 207 ASN A N 1
ATOM 1604 C CA . ASN A 1 207 ? 21.170 -4.252 -5.498 1.00 49.75 207 ASN A CA 1
ATOM 1605 C C . ASN A 1 207 ? 20.124 -3.607 -6.419 1.00 49.75 207 ASN A C 1
ATOM 1607 O O . ASN A 1 207 ? 20.265 -3.687 -7.636 1.00 49.75 207 ASN A O 1
ATOM 1611 N N . ARG A 1 208 ? 19.113 -2.913 -5.870 1.00 51.56 208 ARG A N 1
ATOM 1612 C CA . ARG A 1 208 ? 18.083 -2.204 -6.660 1.00 51.56 208 ARG A CA 1
ATOM 1613 C C . ARG A 1 208 ? 18.381 -0.716 -6.910 1.00 51.56 208 ARG A C 1
ATOM 1615 O O . ARG A 1 208 ? 17.643 -0.071 -7.648 1.00 51.56 208 ARG A O 1
ATOM 1622 N N . PHE A 1 209 ? 19.464 -0.153 -6.360 1.00 51.41 209 PHE A N 1
ATOM 1623 C CA . PHE A 1 209 ? 19.703 1.303 -6.406 1.00 51.41 209 PHE A CA 1
ATOM 1624 C C . PHE A 1 209 ? 20.123 1.868 -7.775 1.00 51.41 209 PHE A C 1
ATOM 1626 O O . PHE A 1 209 ? 20.223 3.086 -7.919 1.00 51.41 209 PHE A O 1
ATOM 1633 N N . SER A 1 210 ? 20.331 1.028 -8.795 1.00 67.81 210 SER A N 1
ATOM 1634 C CA . SER A 1 210 ? 20.755 1.467 -10.135 1.00 67.81 210 SER A CA 1
ATOM 1635 C C . SER A 1 210 ? 19.731 1.180 -11.242 1.00 67.81 210 SER A C 1
ATOM 1637 O O . SER A 1 210 ? 20.092 1.063 -12.408 1.00 67.81 210 SER A O 1
ATOM 1639 N N . VAL A 1 211 ? 18.441 1.071 -10.907 1.00 79.75 211 VAL A N 1
ATOM 1640 C CA . VAL A 1 211 ? 17.375 0.958 -11.915 1.00 79.75 211 VAL A CA 1
ATOM 1641 C C . VAL A 1 211 ? 16.508 2.210 -11.882 1.00 79.75 211 VAL A C 1
ATOM 1643 O O . VAL A 1 211 ? 15.843 2.496 -10.891 1.00 79.75 211 VAL A O 1
ATOM 1646 N N . ALA A 1 212 ? 16.503 2.962 -12.982 1.00 87.44 212 ALA A N 1
ATOM 1647 C CA . ALA A 1 212 ? 15.576 4.070 -13.170 1.00 87.44 212 ALA A CA 1
ATOM 1648 C C . ALA A 1 212 ? 14.272 3.551 -13.788 1.00 87.44 212 ALA A C 1
ATOM 1650 O O . ALA A 1 212 ? 14.296 2.849 -14.800 1.00 87.44 212 ALA A O 1
ATOM 1651 N N . TYR A 1 213 ? 13.132 3.919 -13.204 1.00 90.31 213 TYR A N 1
ATOM 1652 C CA . TYR A 1 213 ? 11.813 3.532 -13.697 1.00 90.31 213 TYR A CA 1
ATOM 1653 C C . TYR A 1 213 ? 10.901 4.750 -13.841 1.00 90.31 213 TYR A C 1
ATOM 1655 O O . TYR A 1 213 ? 10.766 5.554 -12.922 1.00 90.31 213 TYR A O 1
ATOM 1663 N N . ALA A 1 214 ? 10.245 4.859 -14.996 1.00 92.88 214 ALA A N 1
ATOM 1664 C CA . ALA A 1 214 ? 9.214 5.852 -15.264 1.00 92.88 214 ALA A CA 1
ATOM 1665 C C . ALA A 1 214 ? 7.890 5.129 -15.535 1.00 92.88 214 ALA A C 1
ATOM 1667 O O . ALA A 1 214 ? 7.726 4.454 -16.552 1.00 92.88 214 ALA A O 1
ATOM 1668 N N . ALA A 1 215 ? 6.947 5.247 -14.602 1.00 92.31 215 ALA A N 1
ATOM 1669 C CA . ALA A 1 215 ? 5.654 4.583 -14.697 1.00 92.31 215 ALA A CA 1
ATOM 1670 C C . ALA A 1 215 ? 4.730 5.252 -15.728 1.00 92.31 215 ALA A C 1
ATOM 1672 O O . ALA A 1 215 ? 4.805 6.454 -15.977 1.00 92.31 215 ALA A O 1
ATOM 1673 N N . GLN A 1 216 ? 3.771 4.483 -16.256 1.00 90.50 216 GLN A N 1
ATOM 1674 C CA . GLN A 1 216 ? 2.731 4.995 -17.159 1.00 90.50 216 GLN A CA 1
ATOM 1675 C C . GLN A 1 216 ? 1.915 6.138 -16.533 1.00 90.50 216 GLN A C 1
ATOM 1677 O O . GLN A 1 216 ? 1.563 7.099 -17.215 1.00 90.50 216 GLN A O 1
ATOM 1682 N N . LYS A 1 217 ? 1.591 6.022 -15.239 1.00 93.06 217 LYS A N 1
ATOM 1683 C CA . LYS A 1 217 ? 0.994 7.106 -14.458 1.00 93.06 217 LYS A CA 1
ATOM 1684 C C . LYS A 1 217 ? 2.125 7.822 -13.716 1.00 93.06 217 LYS A C 1
ATOM 1686 O O . LYS A 1 217 ? 2.715 7.199 -12.833 1.00 93.06 217 LYS A O 1
ATOM 1691 N N . PRO A 1 218 ? 2.423 9.092 -14.034 1.00 91.12 218 PRO A N 1
ATOM 1692 C CA . PRO A 1 218 ? 3.503 9.805 -13.372 1.00 91.12 218 PRO A CA 1
ATOM 1693 C C . PRO A 1 218 ? 3.186 10.009 -11.888 1.00 91.12 218 PRO A C 1
ATOM 1695 O O . PRO A 1 218 ? 2.038 10.266 -11.508 1.00 91.12 218 PRO A O 1
ATOM 1698 N N . TRP A 1 219 ? 4.225 9.920 -11.063 1.00 91.56 219 TRP A N 1
ATOM 1699 C CA . TRP A 1 219 ? 4.198 10.309 -9.660 1.00 91.56 219 TRP A CA 1
ATOM 1700 C C . TRP A 1 219 ? 5.212 11.429 -9.455 1.00 91.56 219 TRP A C 1
ATOM 1702 O O . TRP A 1 219 ? 6.368 11.293 -9.844 1.00 91.56 219 TRP A O 1
ATOM 1712 N N . LEU A 1 220 ? 4.751 12.541 -8.887 1.00 90.56 220 LEU A N 1
ATOM 1713 C CA . LEU A 1 220 ? 5.575 13.704 -8.586 1.00 90.56 220 LEU A CA 1
ATOM 1714 C C . LEU A 1 220 ? 5.536 13.956 -7.084 1.00 90.56 220 LEU A C 1
ATOM 1716 O O . LEU A 1 220 ? 4.479 13.896 -6.449 1.00 90.56 220 LEU A O 1
ATOM 1720 N N . LEU A 1 221 ? 6.700 14.272 -6.536 1.00 89.25 221 LEU A N 1
ATOM 1721 C CA . LEU A 1 221 ? 6.857 14.813 -5.203 1.00 89.25 221 LEU A CA 1
ATOM 1722 C C . LEU A 1 221 ? 6.148 16.168 -5.127 1.00 89.25 221 LEU A C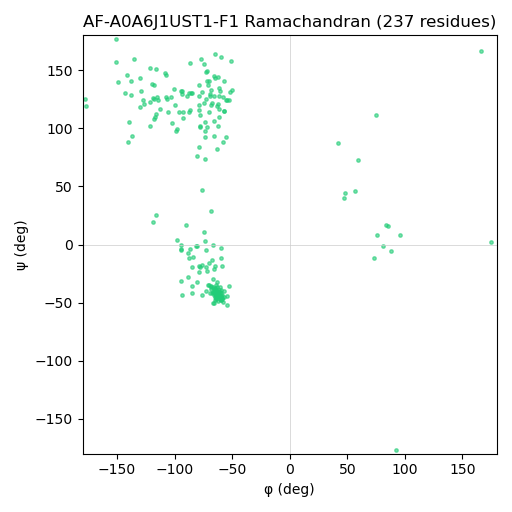 1
ATOM 1724 O O . LEU A 1 221 ? 6.177 16.965 -6.069 1.00 89.25 221 LEU A O 1
ATOM 1728 N N . ASN A 1 222 ? 5.545 16.457 -3.973 1.00 93.94 222 ASN A N 1
ATOM 1729 C CA . ASN A 1 222 ? 5.043 17.795 -3.665 1.00 93.94 222 ASN A CA 1
ATOM 1730 C C . ASN A 1 222 ? 6.224 18.736 -3.360 1.00 93.94 222 ASN A C 1
ATOM 1732 O O . ASN A 1 222 ? 6.504 19.044 -2.202 1.00 93.94 222 ASN A O 1
ATOM 1736 N N . ALA A 1 223 ? 6.943 19.101 -4.417 1.00 92.12 223 ALA A N 1
ATOM 1737 C CA . ALA A 1 223 ? 8.234 19.772 -4.420 1.00 92.12 223 ALA A CA 1
ATOM 1738 C C . ALA A 1 223 ? 8.370 20.621 -5.699 1.00 92.12 223 ALA A C 1
ATOM 1740 O O . ALA A 1 223 ? 7.483 20.622 -6.558 1.00 92.12 223 ALA A O 1
ATOM 1741 N N . THR A 1 224 ? 9.472 21.353 -5.840 1.00 92.81 224 THR A N 1
ATOM 1742 C CA . THR A 1 224 ? 9.768 22.099 -7.070 1.00 92.81 224 THR A CA 1
ATOM 1743 C C . THR A 1 224 ? 9.995 21.158 -8.258 1.00 92.81 224 THR A C 1
ATOM 1745 O O . THR A 1 224 ? 10.220 19.955 -8.104 1.00 92.81 224 THR A O 1
ATOM 1748 N N . VAL A 1 225 ? 9.934 21.706 -9.475 1.00 91.06 225 VAL A N 1
ATOM 1749 C CA . VAL A 1 225 ? 10.221 20.938 -10.698 1.00 91.06 225 VAL A CA 1
ATOM 1750 C C . VAL A 1 225 ? 11.663 20.429 -10.697 1.00 91.06 225 VAL A C 1
ATOM 1752 O O . VAL A 1 225 ? 11.891 19.280 -11.051 1.00 91.06 225 VAL A O 1
ATOM 1755 N N . GLU A 1 226 ? 12.621 21.246 -10.250 1.00 89.69 226 GLU A N 1
ATOM 1756 C CA . GLU A 1 226 ? 14.032 20.852 -10.146 1.00 89.69 226 GLU A CA 1
ATOM 1757 C C . GLU A 1 226 ? 14.212 19.662 -9.197 1.00 89.69 226 GLU A C 1
ATOM 1759 O O . GLU A 1 226 ? 14.831 18.673 -9.573 1.00 89.69 226 GLU A O 1
ATOM 1764 N N . GLU A 1 227 ? 13.595 19.703 -8.013 1.00 88.06 227 GLU A N 1
ATOM 1765 C CA . GLU A 1 227 ? 13.653 18.608 -7.033 1.00 88.06 227 GLU A CA 1
ATOM 1766 C C . GLU A 1 227 ? 12.996 17.319 -7.551 1.00 88.06 227 GLU A C 1
ATOM 1768 O O . GLU A 1 227 ? 13.477 16.219 -7.283 1.00 88.06 227 GLU A O 1
ATOM 1773 N N . ASN A 1 228 ? 11.923 17.443 -8.337 1.00 90.00 228 ASN A N 1
ATOM 1774 C CA . ASN A 1 228 ? 11.300 16.315 -9.029 1.00 90.00 228 ASN A CA 1
ATOM 1775 C C . ASN A 1 228 ? 12.146 15.755 -10.181 1.00 90.00 228 ASN A C 1
ATOM 1777 O O . ASN A 1 228 ? 11.850 14.667 -10.655 1.00 90.00 228 ASN A O 1
ATOM 1781 N N . ILE A 1 229 ? 13.153 16.480 -10.672 1.00 89.62 229 ILE A N 1
ATOM 1782 C CA . ILE A 1 229 ? 14.078 15.990 -11.703 1.00 89.62 229 ILE A CA 1
ATOM 1783 C C . ILE A 1 229 ? 15.314 15.374 -11.047 1.00 89.62 229 ILE A C 1
ATOM 1785 O O . ILE A 1 229 ? 15.771 14.312 -11.462 1.00 89.62 229 ILE A O 1
ATOM 1789 N N . THR A 1 230 ? 15.864 16.029 -10.024 1.00 87.94 230 THR A N 1
ATOM 1790 C CA . THR A 1 230 ? 17.099 15.586 -9.374 1.00 87.94 230 THR A CA 1
ATOM 1791 C C . THR A 1 230 ? 16.878 14.433 -8.402 1.00 87.94 230 THR A C 1
ATOM 1793 O O . THR A 1 230 ? 17.826 13.691 -8.152 1.00 87.94 230 THR A O 1
ATOM 1796 N N . PHE A 1 231 ? 15.666 14.253 -7.860 1.00 86.31 231 PHE A N 1
ATOM 1797 C CA . PHE A 1 231 ? 15.326 13.183 -6.910 1.00 86.31 231 PHE A CA 1
ATOM 1798 C C . PHE A 1 231 ? 16.358 13.033 -5.769 1.00 86.31 231 PHE A C 1
ATOM 1800 O O . PHE A 1 231 ? 16.727 11.929 -5.378 1.00 86.31 231 PHE A O 1
ATOM 1807 N N . GLY A 1 232 ? 16.850 14.164 -5.248 1.00 81.62 232 GLY A N 1
ATOM 1808 C CA . GLY A 1 232 ? 17.842 14.212 -4.163 1.00 81.62 232 GLY A CA 1
ATOM 1809 C C . GLY A 1 232 ? 19.307 14.166 -4.613 1.00 81.62 232 GLY A C 1
ATOM 1810 O O . GLY A 1 232 ? 20.198 14.353 -3.791 1.00 81.62 232 GLY A O 1
ATOM 1811 N N . SER A 1 233 ? 19.582 13.974 -5.906 1.00 82.50 233 SER A N 1
ATOM 1812 C CA . SER A 1 233 ? 20.935 14.104 -6.459 1.00 82.50 233 SER A CA 1
ATOM 1813 C C . SER A 1 233 ? 21.357 15.570 -6.641 1.00 82.50 233 SER A C 1
ATOM 1815 O O . SER A 1 233 ? 20.531 16.484 -6.696 1.00 82.50 233 SER A O 1
ATOM 1817 N N . SER A 1 234 ? 22.666 15.818 -6.732 1.00 84.75 234 SER A N 1
ATOM 1818 C CA . SER A 1 234 ? 23.190 17.164 -6.969 1.00 84.75 234 SER A CA 1
ATOM 1819 C C . SER A 1 234 ? 22.842 17.660 -8.377 1.00 84.75 234 SER A C 1
ATOM 1821 O O . SER A 1 234 ? 23.029 16.963 -9.378 1.00 84.75 234 SER A O 1
ATOM 1823 N N . PHE A 1 235 ? 22.344 18.895 -8.468 1.00 83.94 235 PHE A N 1
ATOM 1824 C CA . PHE A 1 235 ? 22.013 19.503 -9.753 1.00 83.94 235 PHE A CA 1
ATOM 1825 C C . PHE A 1 235 ? 23.284 19.876 -10.528 1.00 83.94 235 PHE A C 1
ATOM 1827 O O . PHE A 1 235 ? 24.135 20.621 -10.039 1.00 83.94 235 PHE A O 1
ATOM 1834 N N . ASN A 1 236 ? 23.400 19.387 -11.764 1.00 86.69 236 ASN A N 1
ATOM 1835 C CA . ASN A 1 236 ? 24.484 19.740 -12.674 1.00 86.69 236 ASN A CA 1
ATOM 1836 C C . ASN A 1 236 ? 23.923 20.479 -13.895 1.00 86.69 236 ASN A C 1
ATOM 1838 O O . ASN A 1 236 ? 23.257 19.878 -14.728 1.00 86.69 236 ASN A O 1
ATOM 1842 N N . LYS A 1 237 ? 24.249 21.772 -14.021 1.00 83.12 237 LYS A N 1
ATOM 1843 C CA . LYS A 1 237 ? 23.751 22.665 -15.085 1.00 83.12 237 LYS A CA 1
ATOM 1844 C C . LYS A 1 237 ? 24.193 22.296 -16.508 1.00 83.12 237 LYS A C 1
ATOM 1846 O O . LYS A 1 237 ? 23.627 22.825 -17.454 1.00 83.12 237 LYS A O 1
ATOM 1851 N N . GLN A 1 238 ? 25.238 21.482 -16.664 1.00 82.31 238 GLN A N 1
ATOM 1852 C CA . GLN A 1 238 ? 25.799 21.111 -17.973 1.00 82.31 238 GLN A CA 1
ATOM 1853 C C . GLN A 1 238 ? 25.239 19.791 -18.524 1.00 82.31 238 GLN A C 1
ATOM 1855 O O . GLN A 1 238 ? 25.624 19.386 -19.620 1.00 82.31 238 GLN A O 1
ATOM 1860 N N . ARG A 1 239 ? 24.406 19.097 -17.746 1.00 54.25 239 ARG A N 1
ATOM 1861 C CA . ARG A 1 239 ? 23.841 17.787 -18.070 1.00 54.25 239 ARG A CA 1
ATOM 1862 C C . ARG A 1 239 ? 22.397 17.935 -18.527 1.00 54.25 239 ARG A C 1
ATOM 1864 O O . ARG A 1 239 ? 22.011 17.135 -19.402 1.00 54.25 239 ARG A O 1
#

Foldseek 3Di:
DPPVPLVVVLVVVVVVCVVVDVDDDDPVNNVVVNVVSVVVPVVVVVVVVVVVVVVVVVVVVVVVVCVVPDDDLDPDPPPDPDDDDDDDDDDDDDDDDDDDDDDPDPPPPLPPDLPDDPDDDPDDDDPPAWQKFWDQWFWAQRPLDGLDGRDTDTHHPPDDDDDDDDPSNCPLVVVCVLLSVTHTPDTDMDGDDPDDPDPDPVCVVVVNSPDDDAHPDGDADPDDPQCRVCVNPDDDPVD

Radius of gyration: 33.19 Å; Cα contacts (8 Å, |Δi|>4): 149; chains: 1; bounding box: 76×47×89 Å

pLDDT: mean 74.56, std 22.82, range [27.84, 98.19]

Organism: NCBI:txid8663

InterPro domains:
  IPR003439 ABC transporter-like, ATP-binding domain [PF00005] (148-233)
  IPR027417 P-loop containing nucleoside triphosphate hydrolase [G3DSA:3.40.50.300] (107-239)
  IPR027417 P-loop containing nucleoside triphosphate hydrolase [SSF52540] (34-230)
  IPR036640 ABC transporter type 1, transmembrane domain superfamily [G3DSA:1.20.1560.10] (1-75)
  IPR050173 ATP-binding cassette transporter C-like [PTHR24223] (3-239)

Sequence (239 aa):
MNAAIPIAAVLATFVTYTYAEDTQLTTAQAFASLSLFHILVTPLFLLSTVVRFAVKAIISVQKLNEFLLSDEIGDDSWRNGESPLAYESCKKHTGLHPKAINRKQPLRHQLDGYDQPQRISTQHLTMDECAIKITNGYFSWGSGLATLSDIDIKIPTGQMTMIVGQVGCGKSSLLLAILGEMQTLEGKVHWNRINETESSVEANWRNRFSVAYAAQKPWLLNATVEENITFGSSFNKQR

Solvent-accessible surface area (backbone atoms only — not comparable to full-atom values): 16085 Å² total; per-residue (Å²): 130,77,71,59,58,65,55,49,52,54,51,53,51,55,55,49,46,66,72,76,39,98,67,80,84,49,72,67,60,55,55,52,50,54,52,51,53,62,63,48,50,58,59,60,58,47,48,62,53,50,53,55,49,49,55,53,48,54,54,49,50,51,52,50,50,54,61,73,67,47,88,67,83,73,88,49,89,76,76,49,102,68,82,90,78,84,85,80,87,80,81,89,80,83,86,81,90,82,80,86,82,87,76,91,68,88,74,83,73,81,60,85,73,70,75,74,77,76,80,80,74,93,72,82,85,61,98,80,54,48,38,37,36,33,41,61,26,22,29,19,91,79,79,86,52,68,77,40,65,78,37,70,46,77,42,55,54,98,59,92,84,84,91,84,78,65,91,88,71,42,67,72,54,50,56,36,43,72,73,58,79,33,47,75,78,41,61,47,70,48,70,58,75,93,80,77,93,69,98,49,91,81,58,72,80,61,76,66,80,84,68,90,84,84,61,95,72,83,82,77,66,100,63,56,72,65,53,62,69,42,72,66,45,86,86,62,96,92,115